Protein AF-A0A507EN90-F1 (afdb_monomer_lite)

Foldseek 3Di:
DDDDDPVVVVVVVVVCVVPVVPDDDPVVVVVVVVVPDDPDPDDDDDDDDDPDDDPDDDDDDPDDPDPPPPPPVVPVPQADEQQEPPHAWQVRDHADVPDFAWDAAPFQRGTDGCDPPPCNLQFAFPAQRHGAFASVCCRGPVHGDPGPCRHVQKFFLLPDADQAQDCCFLNNQVVLSVQLVVLCVVPPPGPRVLSVVLLVCLVVQQWWWWHFSVAIDIDGGDPPPPDDDDDDDDDDDDDDDDDDDDDDDDDPDDDPDDDPGIHTDHRGGIHGPVRSSRSSSRSSLVVSLPDDLVSGDPQQSVAAADLCASNDPCSNPPNVVSSRHHNSDHHNHD

Sequence (334 aa):
MVARNHIVNNLVAAYLRLHPEKQRDPEDLRNLEISNQYMSDQPVRPRRRPREWSPDDESDDDGEVVWDDDDVDEELDPSRCSQCPPGRASDGYQCAEQNPVHVFCMACMSRMPDRTDRQRTLQHCSFCQQTYCDLYFNATRGFGCSTPGGRRALKSLQEYEFHAVPPTAFHDNVHEQQILREYVGELLPSLNAVWLTGLDRIRAGLYMLQCSPHGVDARRGNVASEVDRGPSEQASGSAVSPRSSAESTPQPAANPVTLFGFTPVAADTIACTTCATRLFCEICYLYREDIDPEALPTAVRSRPDCWYGRECRTQSHNVMHAQRLNHVCPRTRF

Structure (mmCIF, N/CA/C/O backbone):
data_AF-A0A507EN90-F1
#
_entry.id   AF-A0A507EN90-F1
#
loop_
_atom_site.group_PDB
_atom_site.id
_atom_site.type_symbol
_atom_site.label_atom_id
_atom_site.label_alt_id
_atom_site.label_comp_id
_atom_site.label_asym_id
_atom_site.label_entity_id
_atom_site.label_seq_id
_atom_site.pdbx_PDB_ins_code
_atom_site.Cartn_x
_atom_site.Cartn_y
_atom_site.Cartn_z
_atom_site.occupancy
_atom_site.B_iso_or_equiv
_atom_site.auth_seq_id
_atom_site.auth_comp_id
_atom_site.auth_asym_id
_atom_site.auth_atom_id
_atom_site.pdbx_PDB_model_num
ATOM 1 N N . MET A 1 1 ? 18.505 34.014 -10.643 1.00 43.66 1 MET A N 1
ATOM 2 C CA . MET A 1 1 ? 18.619 35.297 -9.906 1.00 43.66 1 MET A CA 1
ATOM 3 C C . MET A 1 1 ? 18.538 34.996 -8.410 1.00 43.66 1 MET A C 1
ATOM 5 O O . MET A 1 1 ? 17.479 34.599 -7.941 1.00 43.66 1 MET A O 1
ATOM 9 N N . VAL A 1 2 ? 19.658 35.051 -7.680 1.00 52.50 2 VAL A N 1
ATOM 10 C CA . VAL A 1 2 ? 19.701 34.703 -6.245 1.00 52.50 2 VAL A CA 1
ATOM 11 C C . VAL A 1 2 ? 19.045 35.827 -5.438 1.00 52.50 2 VAL A C 1
ATOM 13 O O . VAL A 1 2 ? 19.488 36.972 -5.492 1.00 52.50 2 VAL A O 1
ATOM 16 N N . ALA A 1 3 ? 17.966 35.527 -4.713 1.00 56.62 3 ALA A N 1
ATOM 17 C CA . ALA A 1 3 ? 17.264 36.518 -3.900 1.00 56.62 3 ALA A CA 1
ATOM 18 C C . ALA A 1 3 ? 18.072 36.844 -2.631 1.00 56.62 3 ALA A C 1
ATOM 20 O O . ALA A 1 3 ? 18.412 35.951 -1.853 1.00 56.62 3 ALA A O 1
ATOM 21 N N . ARG A 1 4 ? 18.381 38.129 -2.410 1.00 63.75 4 ARG A N 1
ATOM 22 C CA . ARG A 1 4 ? 19.128 38.594 -1.229 1.00 63.75 4 ARG A CA 1
ATOM 23 C C . ARG A 1 4 ? 18.347 38.273 0.056 1.00 63.75 4 ARG A C 1
ATOM 25 O O . ARG A 1 4 ? 17.185 38.653 0.193 1.00 63.75 4 ARG A O 1
ATOM 32 N N . ASN A 1 5 ? 18.986 37.595 1.010 1.00 75.31 5 ASN A N 1
ATOM 33 C CA . ASN A 1 5 ? 18.361 37.230 2.283 1.00 75.31 5 ASN A CA 1
ATOM 34 C C . ASN A 1 5 ? 18.186 38.475 3.175 1.00 75.31 5 ASN A C 1
ATOM 36 O O . ASN A 1 5 ? 19.136 38.994 3.761 1.00 75.31 5 ASN A O 1
ATOM 40 N N . HIS A 1 6 ? 16.948 38.958 3.266 1.00 79.31 6 HIS A N 1
ATOM 41 C CA . HIS A 1 6 ? 16.582 40.185 3.972 1.00 79.31 6 HIS A CA 1
ATOM 42 C C . HIS A 1 6 ? 16.852 40.126 5.484 1.00 79.31 6 HIS A C 1
ATOM 44 O O . HIS A 1 6 ? 17.173 41.151 6.080 1.00 79.31 6 HIS A O 1
ATOM 50 N N . ILE A 1 7 ? 16.793 38.941 6.103 1.00 81.88 7 ILE A N 1
ATOM 51 C CA . ILE A 1 7 ? 17.076 38.772 7.537 1.00 81.88 7 ILE A CA 1
ATOM 52 C C . ILE A 1 7 ? 18.558 39.041 7.812 1.00 81.88 7 ILE A C 1
ATOM 54 O O . ILE A 1 7 ? 18.893 39.809 8.713 1.00 81.88 7 ILE A O 1
ATOM 58 N N . VAL A 1 8 ? 19.447 38.465 6.997 1.00 81.25 8 VAL A N 1
ATOM 59 C CA . VAL A 1 8 ? 20.899 38.662 7.126 1.00 81.25 8 VAL A CA 1
ATOM 60 C C . VAL A 1 8 ? 21.266 40.126 6.884 1.00 81.25 8 VAL A C 1
ATOM 62 O O . VAL A 1 8 ? 22.005 40.712 7.670 1.00 81.25 8 VAL A O 1
ATOM 65 N N . ASN A 1 9 ? 20.684 40.753 5.860 1.00 79.56 9 ASN A N 1
ATOM 66 C CA . ASN A 1 9 ? 20.936 42.164 5.561 1.00 79.56 9 ASN A CA 1
ATOM 67 C C . ASN A 1 9 ? 20.496 43.095 6.699 1.00 79.56 9 ASN A C 1
ATOM 69 O O . ASN A 1 9 ? 21.203 44.049 7.020 1.00 79.56 9 ASN A O 1
ATOM 73 N N . ASN A 1 10 ? 19.369 42.800 7.351 1.00 82.69 10 ASN A N 1
ATOM 74 C CA . ASN A 1 10 ? 18.893 43.579 8.493 1.00 82.69 10 ASN A CA 1
ATOM 75 C C . ASN A 1 10 ? 19.828 43.459 9.706 1.00 82.69 10 ASN A C 1
ATOM 77 O O . ASN A 1 10 ? 20.080 44.456 10.384 1.00 82.69 10 ASN A O 1
ATOM 81 N N . LEU A 1 11 ? 20.385 42.269 9.955 1.00 85.44 11 LEU A N 1
ATOM 82 C CA . LEU A 1 11 ? 21.367 42.052 11.023 1.00 85.44 11 LEU A CA 1
ATOM 83 C C . LEU A 1 11 ? 22.685 42.782 10.745 1.00 85.44 11 LEU A C 1
ATOM 85 O O . LEU A 1 11 ? 23.215 43.444 11.636 1.00 85.44 11 LEU A O 1
ATOM 89 N N . VAL A 1 12 ? 23.182 42.727 9.506 1.00 83.12 12 VAL A N 1
ATOM 90 C CA . VAL A 1 12 ? 24.386 43.467 9.094 1.00 83.12 12 VAL A CA 1
ATOM 91 C C . VAL A 1 12 ? 24.169 44.976 9.240 1.00 83.12 12 VAL A C 1
ATOM 93 O O . VAL A 1 12 ? 25.026 45.668 9.787 1.00 83.12 12 VAL A O 1
ATOM 96 N N . ALA A 1 13 ? 23.004 45.491 8.837 1.00 83.44 13 ALA A N 1
ATOM 97 C CA . ALA A 1 13 ? 22.669 46.906 8.987 1.00 83.44 13 ALA A CA 1
ATOM 98 C C . ALA A 1 13 ? 22.589 47.343 10.460 1.00 83.44 13 ALA A C 1
ATOM 100 O O . ALA A 1 13 ? 23.056 48.428 10.807 1.00 83.44 13 ALA A O 1
ATOM 101 N N . ALA A 1 14 ? 22.029 46.509 11.341 1.00 86.62 14 ALA A N 1
ATOM 102 C CA . ALA A 1 14 ? 22.009 46.779 12.777 1.00 86.62 14 ALA A CA 1
ATOM 103 C C . ALA A 1 14 ? 23.424 46.774 13.383 1.00 86.62 14 ALA A C 1
ATOM 105 O O . ALA A 1 14 ? 23.747 47.648 14.185 1.00 86.62 14 ALA A O 1
ATOM 106 N N . TYR A 1 15 ? 24.281 45.843 12.957 1.00 87.38 15 TYR A N 1
ATOM 107 C CA . TYR A 1 15 ? 25.662 45.741 13.428 1.00 87.38 15 TYR A CA 1
ATOM 108 C C . TYR A 1 15 ? 26.518 46.945 13.007 1.00 87.38 15 TYR A C 1
ATOM 110 O O . TYR A 1 15 ? 27.219 47.522 13.834 1.00 87.38 15 TYR A O 1
ATOM 118 N N . LEU A 1 16 ? 26.409 47.386 11.750 1.00 87.25 16 LEU A N 1
ATOM 119 C CA . LEU A 1 16 ? 27.154 48.543 11.237 1.00 87.25 16 LEU A CA 1
ATOM 120 C C . LEU A 1 16 ? 26.704 49.877 11.854 1.00 87.25 16 LEU A C 1
ATOM 122 O O . LEU A 1 16 ? 27.495 50.811 11.921 1.00 87.25 16 LEU A O 1
ATOM 126 N N . ARG A 1 17 ? 25.465 49.974 12.361 1.00 85.94 17 ARG A N 1
ATOM 127 C CA . ARG A 1 17 ? 25.021 51.147 13.141 1.00 85.94 17 ARG A CA 1
ATOM 128 C C . ARG A 1 17 ? 25.718 51.256 14.496 1.00 85.94 17 ARG A C 1
ATOM 130 O O . ARG A 1 17 ? 25.887 52.365 14.988 1.00 85.94 17 ARG A O 1
ATOM 137 N N . LEU A 1 18 ? 26.083 50.123 15.097 1.00 87.44 18 LEU A N 1
ATOM 138 C CA . LEU A 1 18 ? 26.801 50.073 16.373 1.00 87.44 18 LEU A CA 1
ATOM 139 C C . LEU A 1 18 ? 28.324 50.141 16.188 1.00 87.44 18 LEU A C 1
ATOM 141 O O . LEU A 1 18 ? 29.016 50.571 17.105 1.00 87.44 18 LEU A O 1
ATOM 145 N N . HIS A 1 19 ? 28.826 49.758 15.009 1.00 82.50 19 HIS A N 1
ATOM 146 C CA . HIS A 1 19 ? 30.252 49.725 14.667 1.00 82.50 19 HIS A CA 1
ATOM 147 C C . HIS A 1 19 ? 30.529 50.345 13.284 1.00 82.50 19 HIS A C 1
ATOM 149 O O . HIS A 1 19 ? 30.778 49.610 12.318 1.00 82.50 19 HIS A O 1
ATOM 155 N N . PRO A 1 20 ? 30.472 51.686 13.158 1.00 86.62 20 PRO A N 1
ATOM 156 C CA . PRO A 1 20 ? 30.684 52.377 11.886 1.00 86.62 20 PRO A CA 1
ATOM 157 C C . PRO A 1 20 ? 32.097 52.181 11.318 1.00 86.62 20 PRO A C 1
ATOM 159 O O . PRO A 1 20 ? 32.281 52.181 10.105 1.00 86.62 20 PRO A O 1
ATOM 162 N N . GLU A 1 21 ? 33.092 51.952 12.179 1.00 84.62 21 GLU A N 1
ATOM 163 C CA . GLU A 1 21 ? 34.497 51.731 11.818 1.00 84.62 21 GLU A CA 1
ATOM 164 C C . GLU A 1 21 ? 34.733 50.445 11.014 1.00 84.62 21 GLU A C 1
ATOM 166 O O . GLU A 1 21 ? 35.793 50.263 10.420 1.00 84.62 21 GLU A O 1
ATOM 171 N N . LYS A 1 22 ? 33.748 49.542 10.989 1.00 82.94 22 LYS A N 1
ATOM 172 C CA . LYS A 1 22 ? 33.807 48.270 10.258 1.00 82.94 22 LYS A CA 1
ATOM 173 C C . LYS A 1 22 ? 33.101 48.326 8.906 1.00 82.94 22 LYS A C 1
ATOM 175 O O . LYS A 1 22 ? 32.966 47.291 8.247 1.00 82.94 22 LYS A O 1
ATOM 180 N N . GLN A 1 23 ? 32.622 49.501 8.493 1.00 82.94 23 GLN A N 1
ATOM 181 C CA . GLN A 1 23 ? 32.055 49.679 7.165 1.00 82.94 23 GLN A CA 1
ATOM 182 C C . GLN A 1 23 ? 33.159 49.486 6.119 1.00 82.94 23 GLN A C 1
ATOM 184 O O . GLN A 1 23 ? 34.160 50.196 6.117 1.00 82.94 23 GLN A O 1
ATOM 189 N N . ARG A 1 24 ? 32.986 48.484 5.249 1.00 83.94 24 ARG A N 1
ATOM 190 C CA . ARG A 1 24 ? 33.923 48.226 4.150 1.00 83.94 24 ARG A CA 1
ATOM 191 C C . ARG A 1 24 ? 33.933 49.399 3.177 1.00 83.94 24 ARG A C 1
ATOM 193 O O . ARG A 1 24 ? 32.898 50.040 2.977 1.00 83.94 24 ARG A O 1
ATOM 200 N N . ASP A 1 25 ? 35.085 49.621 2.556 1.00 87.00 25 ASP A N 1
ATOM 201 C CA . ASP A 1 25 ? 35.243 50.647 1.536 1.00 87.00 25 ASP A CA 1
ATOM 202 C C . ASP A 1 25 ? 34.254 50.417 0.368 1.00 87.00 25 ASP A C 1
ATOM 204 O O . ASP A 1 25 ? 34.016 49.272 -0.043 1.00 87.00 25 ASP A O 1
ATOM 208 N N . PRO A 1 26 ? 33.612 51.478 -0.153 1.00 81.44 26 PRO A N 1
ATOM 209 C CA . PRO A 1 26 ? 32.631 51.357 -1.225 1.00 81.44 26 PRO A CA 1
ATOM 210 C C . PRO A 1 26 ? 33.205 50.830 -2.550 1.00 81.44 26 PRO A C 1
ATOM 212 O O . PRO A 1 26 ? 32.433 50.294 -3.344 1.00 81.44 26 PRO A O 1
ATOM 215 N N . GLU A 1 27 ? 34.505 50.967 -2.815 1.00 78.81 27 GLU A N 1
ATOM 216 C CA . GLU A 1 27 ? 35.186 50.365 -3.970 1.00 78.81 27 GLU A CA 1
ATOM 217 C C . GLU A 1 27 ? 35.250 48.838 -3.827 1.00 78.81 27 GLU A C 1
ATOM 219 O O . GLU A 1 27 ? 34.836 48.099 -4.723 1.00 78.81 27 GLU A O 1
ATOM 224 N N . ASP A 1 28 ? 35.654 48.363 -2.649 1.00 81.00 28 ASP A N 1
ATOM 225 C CA . ASP A 1 28 ? 35.765 46.936 -2.340 1.00 81.00 28 ASP A CA 1
ATOM 226 C C . ASP A 1 28 ? 34.407 46.231 -2.382 1.00 81.00 28 ASP A C 1
ATOM 228 O O . ASP A 1 28 ? 34.292 45.102 -2.866 1.00 81.00 28 ASP A O 1
ATOM 232 N N . LEU A 1 29 ? 33.348 46.904 -1.922 1.00 78.12 29 LEU A N 1
ATOM 233 C CA . LEU A 1 29 ? 31.981 46.390 -2.017 1.00 78.12 29 LEU A CA 1
ATOM 234 C C . LEU A 1 29 ? 31.534 46.204 -3.473 1.00 78.12 29 LEU A C 1
ATOM 236 O O . LEU A 1 29 ? 30.884 45.203 -3.781 1.00 78.12 29 LEU A O 1
ATOM 240 N N . ARG A 1 30 ? 31.908 47.120 -4.377 1.00 77.25 30 ARG A N 1
ATOM 241 C CA . ARG A 1 30 ? 31.610 46.986 -5.813 1.00 77.25 30 ARG A CA 1
ATOM 242 C C . ARG A 1 30 ? 32.383 45.826 -6.435 1.00 77.25 30 ARG A C 1
ATOM 244 O O . ARG A 1 30 ? 31.792 45.038 -7.167 1.00 77.25 30 ARG A O 1
ATOM 251 N N . ASN A 1 31 ? 33.660 45.674 -6.094 1.00 80.00 31 ASN A N 1
ATOM 252 C CA . ASN A 1 31 ? 34.495 44.577 -6.591 1.00 80.00 31 ASN A CA 1
ATOM 253 C C . ASN A 1 31 ? 33.975 43.205 -6.133 1.00 80.00 31 ASN A C 1
ATOM 255 O O . ASN A 1 31 ? 33.937 42.255 -6.917 1.00 80.00 31 ASN A O 1
ATOM 259 N N . LEU A 1 32 ? 33.495 43.110 -4.890 1.00 74.94 32 LEU A N 1
ATOM 260 C CA . LEU A 1 32 ? 32.841 41.909 -4.369 1.00 74.94 32 LEU A CA 1
ATOM 261 C C . LEU A 1 32 ? 31.526 41.603 -5.095 1.00 74.94 32 LEU A C 1
ATOM 263 O O . LEU A 1 32 ? 31.249 40.443 -5.383 1.00 74.94 32 LEU A O 1
ATOM 267 N N . GLU A 1 33 ? 30.713 42.614 -5.407 1.00 75.56 33 GLU A N 1
ATOM 268 C CA . GLU A 1 33 ? 29.470 42.422 -6.166 1.00 75.56 33 GLU A CA 1
ATOM 269 C C . GLU A 1 33 ? 29.752 41.960 -7.607 1.00 75.56 33 GLU A C 1
ATOM 271 O O . GLU A 1 33 ? 29.030 41.106 -8.111 1.00 75.56 33 GLU A O 1
ATOM 276 N N . ILE A 1 34 ? 30.817 42.463 -8.246 1.00 79.44 34 ILE A N 1
ATOM 277 C CA . ILE A 1 34 ? 31.271 42.014 -9.575 1.00 79.44 34 ILE A CA 1
ATOM 278 C C . ILE A 1 34 ? 31.739 40.554 -9.520 1.00 79.44 34 ILE A C 1
ATOM 280 O O . ILE A 1 34 ? 31.320 39.745 -10.342 1.00 79.44 34 ILE A O 1
ATOM 284 N N . SER A 1 35 ? 32.554 40.197 -8.524 1.00 69.38 35 SER A N 1
ATOM 285 C CA . SER A 1 35 ? 33.090 38.837 -8.357 1.00 69.38 35 SER A CA 1
ATOM 286 C C . SER A 1 35 ? 32.012 37.799 -8.000 1.00 69.38 35 SER A C 1
ATOM 288 O O . SER A 1 35 ? 32.086 36.645 -8.409 1.00 69.38 35 SER A O 1
ATOM 290 N N . ASN A 1 36 ? 30.951 38.212 -7.296 1.00 67.62 36 ASN A N 1
ATOM 291 C CA . ASN A 1 36 ? 29.825 37.343 -6.935 1.00 67.62 36 ASN A CA 1
ATOM 292 C C . ASN A 1 36 ? 28.812 37.118 -8.076 1.00 67.62 36 ASN A C 1
ATOM 294 O O . ASN A 1 36 ? 27.778 36.472 -7.865 1.00 67.62 36 ASN A O 1
ATOM 298 N N . GLN A 1 37 ? 29.069 37.635 -9.282 1.00 66.62 37 GLN A N 1
ATOM 299 C CA . GLN A 1 37 ? 28.249 37.333 -10.452 1.00 66.62 37 GLN A CA 1
ATOM 300 C C . GLN A 1 37 ? 28.602 35.946 -10.992 1.00 66.62 37 GLN A C 1
ATOM 302 O O . GLN A 1 37 ? 29.628 35.737 -11.632 1.00 66.62 37 GLN A O 1
ATOM 307 N N . TYR A 1 38 ? 27.710 34.983 -10.772 1.00 63.38 38 TYR A N 1
ATOM 308 C CA . TYR A 1 38 ? 27.796 33.688 -11.437 1.00 63.38 38 TYR A CA 1
ATOM 309 C C . TYR A 1 38 ? 27.489 33.859 -12.932 1.00 63.38 38 TYR A C 1
ATOM 311 O O . TYR A 1 38 ? 26.352 34.143 -13.301 1.00 63.38 38 TYR A O 1
ATOM 319 N N . MET A 1 39 ? 28.490 33.670 -13.798 1.00 58.38 39 MET A N 1
ATOM 320 C CA . MET A 1 39 ? 28.328 33.742 -15.261 1.00 58.38 39 MET A CA 1
ATOM 321 C C . MET A 1 39 ? 27.777 32.449 -15.899 1.00 58.38 39 MET A C 1
ATOM 323 O O . MET A 1 39 ? 27.786 32.319 -17.120 1.00 58.38 39 MET A O 1
ATOM 327 N N . SER A 1 40 ? 27.314 31.472 -15.112 1.00 54.53 40 SER A N 1
ATOM 328 C CA . SER A 1 40 ? 26.896 30.159 -15.622 1.00 54.53 40 SER A CA 1
ATOM 329 C C . SER A 1 40 ? 25.903 29.457 -14.689 1.00 54.53 40 SER A C 1
ATOM 331 O O . SER A 1 40 ? 26.101 29.445 -13.475 1.00 54.53 40 SER A O 1
ATOM 333 N N . ASP A 1 41 ? 24.873 28.828 -15.270 1.00 55.97 41 ASP A N 1
ATOM 334 C CA . ASP A 1 41 ? 23.881 27.973 -14.589 1.00 55.97 41 ASP A CA 1
ATOM 335 C C . ASP A 1 41 ? 24.381 26.524 -14.358 1.00 55.97 41 ASP A C 1
ATOM 337 O O . ASP A 1 41 ? 23.615 25.639 -13.972 1.00 55.97 41 ASP A O 1
ATOM 341 N N . GLN A 1 42 ? 25.668 26.241 -14.588 1.00 57.66 42 GLN A N 1
ATOM 342 C CA . GLN A 1 42 ? 26.255 24.926 -14.315 1.00 57.66 42 GLN A CA 1
ATOM 34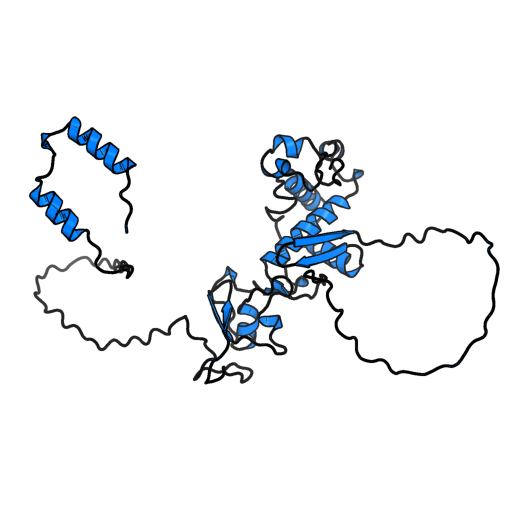3 C C . GLN A 1 42 ? 26.586 24.778 -12.816 1.00 57.66 42 GLN A C 1
ATOM 345 O O . GLN A 1 42 ? 27.332 25.595 -12.268 1.00 57.66 42 GLN A O 1
ATOM 350 N N . PRO A 1 43 ? 26.088 23.736 -12.123 1.00 54.19 43 PRO A N 1
ATOM 351 C CA . PRO A 1 43 ? 26.410 23.520 -10.718 1.00 54.19 43 PRO A CA 1
ATOM 352 C C . PRO A 1 43 ? 27.889 23.142 -10.562 1.00 54.19 43 PRO A C 1
ATOM 354 O O . PRO A 1 43 ? 28.320 22.077 -11.004 1.00 54.19 43 PRO A O 1
ATOM 357 N N . VAL A 1 44 ? 28.665 23.997 -9.888 1.00 57.16 44 VAL A N 1
ATOM 358 C CA . VAL A 1 44 ? 30.049 23.697 -9.493 1.00 57.16 44 VAL A CA 1
ATOM 359 C C . VAL A 1 44 ? 30.031 22.497 -8.543 1.00 57.16 44 VAL A C 1
ATOM 361 O O . VAL A 1 44 ? 29.577 22.597 -7.402 1.00 57.16 44 VAL A O 1
ATOM 364 N N . ARG A 1 45 ? 30.497 21.337 -9.016 1.00 50.47 45 ARG A N 1
ATOM 365 C CA . ARG A 1 45 ? 30.617 20.130 -8.189 1.00 50.47 45 ARG A CA 1
ATOM 366 C C . ARG A 1 45 ? 31.874 20.241 -7.319 1.00 50.47 45 ARG A C 1
ATOM 368 O O . ARG A 1 45 ? 32.967 20.367 -7.870 1.00 50.47 45 ARG A O 1
ATOM 375 N N . PRO A 1 46 ? 31.776 20.157 -5.982 1.00 44.56 46 PRO A N 1
ATOM 376 C CA . PRO A 1 46 ? 32.965 20.112 -5.147 1.00 44.56 46 PRO A CA 1
ATOM 377 C C . PRO A 1 46 ? 33.657 18.760 -5.345 1.00 44.56 46 PRO A C 1
ATOM 379 O O . PRO A 1 46 ? 33.106 17.712 -4.999 1.00 44.56 46 PRO A O 1
ATOM 382 N N . ARG A 1 47 ? 34.876 18.770 -5.897 1.00 42.94 47 ARG A N 1
ATOM 383 C CA . ARG A 1 47 ? 35.737 17.583 -5.912 1.00 42.94 47 ARG A CA 1
ATOM 384 C C . ARG A 1 47 ? 36.112 17.242 -4.468 1.00 42.94 47 ARG A C 1
ATOM 386 O O . ARG A 1 47 ? 36.776 18.024 -3.788 1.00 42.94 47 ARG A O 1
ATOM 393 N N . ARG A 1 48 ? 35.686 16.070 -3.987 1.00 46.09 48 ARG A N 1
ATOM 394 C CA . ARG A 1 48 ? 36.233 15.484 -2.759 1.00 46.09 48 ARG A CA 1
ATOM 395 C C . ARG A 1 48 ? 37.677 15.094 -3.051 1.00 46.09 48 ARG A C 1
ATOM 397 O O . ARG A 1 48 ? 37.904 14.165 -3.816 1.00 46.09 48 ARG A O 1
ATOM 404 N N . ARG A 1 49 ? 38.640 15.788 -2.445 1.00 47.53 49 ARG A N 1
ATOM 405 C CA . ARG A 1 49 ? 40.009 15.271 -2.360 1.00 47.53 49 ARG A CA 1
ATOM 406 C C . ARG A 1 49 ? 39.977 14.009 -1.487 1.00 47.53 49 ARG A C 1
ATOM 408 O O . ARG A 1 49 ? 39.451 14.097 -0.371 1.00 47.53 49 ARG A O 1
ATOM 415 N N . PRO A 1 50 ? 40.490 12.855 -1.941 1.00 43.41 50 PRO A N 1
ATOM 416 C CA . PRO A 1 50 ? 40.805 11.767 -1.031 1.00 43.41 50 PRO A CA 1
ATOM 417 C C . PRO A 1 50 ? 41.826 12.293 -0.022 1.00 43.41 50 PRO A C 1
ATOM 419 O O . PRO A 1 50 ? 42.852 12.861 -0.392 1.00 43.41 50 PRO A O 1
ATOM 422 N N . ARG A 1 51 ? 41.495 12.195 1.266 1.00 44.44 51 ARG A N 1
ATOM 423 C CA . ARG A 1 51 ? 42.403 12.560 2.350 1.00 44.44 51 ARG A CA 1
ATOM 424 C C . ARG A 1 51 ? 43.350 11.386 2.559 1.00 44.44 51 ARG A C 1
ATOM 426 O O . ARG A 1 51 ? 43.096 10.552 3.420 1.00 44.44 51 ARG A O 1
ATOM 433 N N . GLU A 1 52 ? 44.396 11.315 1.754 1.00 45.12 52 GLU A N 1
ATOM 434 C CA . GLU A 1 52 ? 45.530 10.443 2.038 1.00 45.12 52 GLU A CA 1
ATOM 435 C C . GLU A 1 52 ? 46.531 11.237 2.870 1.00 45.12 52 GLU A C 1
ATOM 437 O O . GLU A 1 52 ? 47.058 12.265 2.453 1.00 45.12 52 GLU A O 1
ATOM 442 N N . TRP A 1 53 ? 46.689 10.812 4.120 1.00 38.91 53 TRP A N 1
ATOM 443 C CA . TRP A 1 53 ? 47.726 11.312 5.003 1.00 38.91 53 TRP A CA 1
ATOM 444 C C . TRP A 1 53 ? 48.963 10.449 4.765 1.00 38.91 53 TRP A C 1
ATOM 446 O O . TRP A 1 53 ? 48.970 9.292 5.176 1.00 38.91 53 TRP A O 1
ATOM 456 N N . SER A 1 54 ? 49.999 11.027 4.161 1.00 40.97 54 SER A N 1
ATOM 457 C CA . SER A 1 54 ? 51.376 10.555 4.325 1.00 40.97 54 SER A CA 1
ATOM 458 C C . SER A 1 54 ? 52.184 11.679 4.974 1.00 40.97 54 SER A C 1
ATOM 460 O O . SER A 1 54 ? 52.143 12.805 4.476 1.00 40.97 54 SER A O 1
ATOM 462 N N . PRO A 1 55 ? 52.805 11.442 6.141 1.00 48.72 55 PRO A N 1
ATOM 463 C CA . PRO A 1 55 ? 53.744 12.383 6.723 1.00 48.72 55 PRO A CA 1
ATOM 464 C C . PRO A 1 55 ? 55.048 12.306 5.924 1.00 48.72 55 PRO A C 1
ATOM 466 O O . PRO A 1 55 ? 55.444 11.216 5.523 1.00 48.72 55 PRO A O 1
ATOM 469 N N . ASP A 1 56 ? 55.690 13.456 5.745 1.00 54.53 56 ASP A N 1
ATOM 470 C CA . ASP A 1 56 ? 57.041 13.614 5.195 1.00 54.53 56 ASP A CA 1
ATOM 471 C C . ASP A 1 56 ? 57.103 13.683 3.653 1.00 54.53 56 ASP A C 1
ATOM 473 O O . ASP A 1 56 ? 57.288 12.671 2.991 1.00 54.53 56 ASP A O 1
ATOM 477 N N . ASP A 1 57 ? 56.964 14.886 3.078 1.00 45.88 57 ASP A N 1
ATOM 478 C CA . ASP A 1 57 ? 58.036 15.455 2.237 1.00 45.88 57 ASP A CA 1
ATOM 479 C C . ASP A 1 57 ? 57.788 16.947 1.939 1.00 45.88 57 ASP A C 1
ATOM 481 O O . ASP A 1 57 ? 56.710 17.345 1.490 1.00 45.88 57 ASP A O 1
ATOM 485 N N . GLU A 1 58 ? 58.796 17.772 2.218 1.00 51.34 58 GLU A N 1
ATOM 486 C CA . GLU A 1 58 ? 58.899 19.157 1.763 1.00 51.34 58 GLU A CA 1
ATOM 487 C C . GLU A 1 58 ? 59.646 19.145 0.428 1.00 51.34 58 GLU A C 1
ATOM 489 O O . GLU A 1 58 ? 60.828 18.813 0.379 1.00 51.34 58 GLU A O 1
ATOM 494 N N . SER A 1 59 ? 59.002 19.553 -0.661 1.00 44.22 59 SER A N 1
ATOM 495 C CA . SER A 1 59 ? 59.734 20.050 -1.830 1.00 44.22 59 SER A CA 1
ATOM 496 C C . SER A 1 59 ? 58.860 20.979 -2.665 1.00 44.22 59 SER A C 1
ATOM 498 O O . SER A 1 59 ? 57.795 20.604 -3.152 1.00 44.22 59 SER A O 1
ATOM 500 N N . ASP A 1 60 ? 59.334 22.218 -2.787 1.00 55.22 60 ASP A N 1
ATOM 501 C CA . ASP A 1 60 ? 58.937 23.167 -3.820 1.00 55.22 60 ASP A CA 1
ATOM 502 C C . ASP A 1 60 ? 59.327 22.582 -5.189 1.00 55.22 60 ASP A C 1
ATOM 504 O O . ASP A 1 60 ? 60.516 22.429 -5.466 1.00 55.22 60 ASP A O 1
ATOM 508 N N . ASP A 1 61 ? 58.344 22.257 -6.032 1.00 50.62 61 ASP A N 1
ATOM 509 C CA . ASP A 1 61 ? 58.555 21.947 -7.451 1.00 50.62 61 ASP A CA 1
ATOM 510 C C . ASP A 1 61 ? 57.455 22.620 -8.282 1.00 50.62 61 ASP A C 1
ATOM 512 O O . ASP A 1 61 ? 56.256 22.344 -8.166 1.00 50.62 61 ASP A O 1
ATOM 516 N N . ASP A 1 62 ? 57.890 23.584 -9.080 1.00 57.16 62 ASP A N 1
ATOM 517 C CA . ASP A 1 62 ? 57.161 24.351 -10.075 1.00 57.16 62 ASP A CA 1
ATOM 518 C C . ASP A 1 62 ? 56.905 23.505 -11.334 1.00 57.16 62 ASP A C 1
ATOM 520 O O . ASP A 1 62 ? 57.373 23.803 -12.429 1.00 57.16 62 ASP A O 1
ATOM 524 N N . GLY A 1 63 ? 56.120 22.437 -11.180 1.00 52.16 63 GLY A N 1
ATOM 525 C CA . GLY A 1 63 ? 55.668 21.606 -12.293 1.00 52.16 63 GLY A CA 1
ATOM 526 C C . GLY A 1 63 ? 54.518 22.253 -13.073 1.00 52.16 63 GLY A C 1
ATOM 527 O O . GLY A 1 63 ? 53.413 22.421 -12.550 1.00 52.16 63 GLY A O 1
ATOM 528 N N . GLU A 1 64 ? 54.753 22.591 -14.345 1.00 51.69 64 GLU A N 1
ATOM 529 C CA . GLU A 1 64 ? 53.700 22.928 -15.309 1.00 51.69 64 GLU A CA 1
ATOM 530 C C . GLU A 1 64 ? 52.629 21.824 -15.342 1.00 51.69 64 GLU A C 1
ATOM 532 O O . GLU A 1 64 ? 52.897 20.669 -15.671 1.00 51.69 64 GLU A O 1
ATOM 537 N N . VAL A 1 65 ? 51.384 22.192 -15.034 1.00 50.56 65 VAL A N 1
ATOM 538 C CA . VAL A 1 65 ? 50.214 21.334 -15.241 1.00 50.56 65 VAL A CA 1
ATOM 539 C C . VAL A 1 65 ? 49.943 21.199 -16.740 1.00 50.56 65 VAL A C 1
ATOM 541 O O . VAL A 1 65 ? 49.257 22.023 -17.346 1.00 50.56 65 VAL A O 1
ATOM 544 N N . VAL A 1 66 ? 50.501 20.151 -17.342 1.00 49.69 66 VAL A N 1
ATOM 545 C CA . VAL A 1 66 ? 50.116 19.682 -18.676 1.00 49.69 66 VAL A CA 1
ATOM 546 C C . VAL A 1 66 ? 48.712 19.090 -18.567 1.00 49.69 66 VAL A C 1
ATOM 548 O O . VAL A 1 66 ? 48.492 18.101 -17.870 1.00 49.69 66 VAL A O 1
ATOM 551 N N . TRP A 1 67 ? 47.742 19.730 -19.218 1.00 46.00 67 TRP A N 1
ATOM 552 C CA . TRP A 1 67 ? 46.397 19.186 -19.378 1.00 46.00 67 TRP A CA 1
ATOM 553 C C . TRP A 1 67 ? 46.449 18.117 -20.472 1.00 46.00 67 TRP A C 1
ATOM 555 O O . TRP A 1 67 ? 46.348 18.444 -21.652 1.00 46.00 67 TRP A O 1
ATOM 565 N N . ASP A 1 68 ? 46.660 16.857 -20.088 1.00 46.56 68 ASP A N 1
ATOM 566 C CA . ASP A 1 68 ? 46.353 15.725 -20.965 1.00 46.56 68 ASP A CA 1
ATOM 567 C C . ASP A 1 68 ? 44.823 15.663 -21.121 1.00 46.56 68 ASP A C 1
ATOM 569 O O . ASP A 1 68 ? 44.094 15.331 -20.186 1.00 46.56 68 ASP A O 1
ATOM 573 N N . ASP A 1 69 ? 44.334 16.064 -22.294 1.00 53.41 69 ASP A N 1
ATOM 574 C CA . ASP A 1 69 ? 42.913 16.095 -22.688 1.00 53.41 69 ASP A CA 1
ATOM 575 C C . ASP A 1 69 ? 42.462 14.736 -23.276 1.00 53.41 69 ASP A C 1
ATOM 577 O O . ASP A 1 69 ? 41.541 14.668 -24.084 1.00 53.41 69 ASP A O 1
ATOM 581 N N . ASP A 1 70 ? 43.139 13.644 -22.899 1.00 53.41 70 ASP A N 1
ATOM 582 C CA . ASP A 1 70 ? 42.921 12.295 -23.446 1.00 53.41 70 ASP A CA 1
ATOM 583 C C . ASP A 1 70 ? 42.474 11.260 -22.394 1.00 53.41 70 ASP A C 1
ATOM 585 O O . ASP A 1 70 ? 42.508 10.056 -22.644 1.00 53.41 70 ASP A O 1
ATOM 589 N N . ASP A 1 71 ? 41.934 11.703 -21.255 1.00 52.09 71 ASP A N 1
ATOM 590 C CA . ASP A 1 71 ? 41.031 10.863 -20.459 1.00 52.09 71 ASP A CA 1
ATOM 591 C C . ASP A 1 71 ? 39.597 11.046 -20.976 1.00 52.09 71 ASP A C 1
ATOM 593 O O . ASP A 1 71 ? 38.718 11.619 -20.324 1.00 52.09 71 ASP A O 1
ATOM 597 N N . VAL A 1 72 ? 39.330 10.492 -22.164 1.00 50.75 72 VAL A N 1
ATOM 598 C CA . VAL A 1 72 ? 37.996 9.961 -22.478 1.00 50.75 72 VAL A CA 1
ATOM 599 C C . VAL A 1 72 ? 37.790 8.745 -21.576 1.00 50.75 72 VAL A C 1
ATOM 601 O O . VAL A 1 72 ? 37.829 7.592 -21.999 1.00 50.75 72 VAL A O 1
ATOM 604 N N . ASP A 1 73 ? 37.597 9.020 -20.289 1.00 47.28 73 ASP A N 1
ATOM 605 C CA . ASP A 1 73 ? 36.887 8.129 -19.397 1.00 47.28 73 ASP A CA 1
ATOM 606 C C . ASP A 1 73 ? 35.545 7.912 -20.111 1.00 47.28 73 ASP A C 1
ATOM 608 O O . ASP A 1 73 ? 34.711 8.821 -20.197 1.00 47.28 73 ASP A O 1
ATOM 612 N N . GLU A 1 74 ? 35.361 6.750 -20.746 1.00 53.78 74 GLU A N 1
ATOM 613 C CA . GLU A 1 74 ? 34.042 6.262 -21.135 1.00 53.78 74 GLU A CA 1
ATOM 614 C C . GLU A 1 74 ? 33.272 6.066 -19.825 1.00 53.78 74 GLU A C 1
ATOM 616 O O . GLU A 1 74 ? 33.074 4.950 -19.339 1.00 53.78 74 GLU A O 1
ATOM 621 N N . GLU A 1 75 ? 32.847 7.181 -19.224 1.00 52.72 75 GLU A N 1
ATOM 622 C CA . GLU A 1 75 ? 31.807 7.232 -18.227 1.00 52.72 75 GLU A CA 1
ATOM 623 C C . GLU A 1 75 ? 30.656 6.462 -18.865 1.00 52.72 75 GLU A C 1
ATOM 625 O O . GLU A 1 75 ? 29.997 6.939 -19.794 1.00 52.72 75 GLU A O 1
ATOM 630 N N . LEU A 1 76 ? 30.463 5.217 -18.429 1.00 52.06 76 LEU A N 1
ATOM 631 C CA . LEU A 1 76 ? 29.277 4.436 -18.725 1.00 52.06 76 LEU A CA 1
ATOM 632 C C . LEU A 1 76 ? 28.110 5.268 -18.222 1.00 52.06 76 LEU A C 1
ATOM 634 O O . LEU A 1 76 ? 27.752 5.162 -17.050 1.00 52.06 76 LEU A O 1
ATOM 638 N N . ASP A 1 77 ? 27.578 6.129 -19.092 1.00 51.97 77 ASP A N 1
ATOM 639 C CA . ASP A 1 77 ? 26.514 7.059 -18.769 1.00 51.97 77 ASP A CA 1
ATOM 640 C C . ASP A 1 77 ? 25.410 6.230 -18.106 1.00 51.97 77 ASP A C 1
ATOM 642 O O . ASP A 1 77 ? 24.768 5.415 -18.784 1.00 51.97 77 ASP A O 1
ATOM 646 N N . PRO A 1 78 ? 25.183 6.383 -16.786 1.00 52.56 78 PRO A N 1
ATOM 647 C CA . PRO A 1 78 ? 24.213 5.578 -16.051 1.00 52.56 78 PRO A CA 1
ATOM 648 C C . PRO A 1 78 ? 22.787 5.768 -16.587 1.00 52.56 78 PRO A C 1
ATOM 650 O O . PRO A 1 78 ? 21.859 5.055 -16.191 1.00 52.56 78 PRO A O 1
ATOM 653 N N . SER A 1 79 ? 22.602 6.751 -17.474 1.00 59.38 79 SER A N 1
ATOM 654 C CA . SER A 1 79 ? 21.377 7.030 -18.197 1.00 59.38 79 SER A CA 1
ATOM 655 C C . SER A 1 79 ? 21.167 6.144 -19.434 1.00 59.38 79 SER A C 1
ATOM 657 O O . SER A 1 79 ? 20.037 6.068 -19.920 1.00 59.38 79 SER A O 1
ATOM 659 N N . ARG A 1 80 ? 22.177 5.426 -19.941 1.00 71.56 80 ARG A N 1
ATOM 660 C CA . ARG A 1 80 ? 22.020 4.527 -21.096 1.00 71.56 80 ARG A CA 1
ATOM 661 C C . ARG A 1 80 ? 21.427 3.187 -20.665 1.00 71.56 80 ARG A C 1
ATOM 663 O O . ARG A 1 80 ? 21.848 2.564 -19.694 1.00 71.56 80 ARG A O 1
ATOM 670 N N . CYS A 1 81 ? 20.419 2.724 -21.402 1.00 81.31 81 CYS A N 1
ATOM 671 C CA . CYS A 1 81 ? 19.846 1.404 -21.170 1.00 81.31 81 CYS A CA 1
ATOM 672 C C . CYS A 1 81 ? 20.860 0.314 -21.540 1.00 81.31 81 CYS A C 1
ATOM 674 O O . CYS A 1 81 ? 21.396 0.310 -22.646 1.00 81.31 81 CYS A O 1
ATOM 676 N N . SER A 1 82 ? 21.063 -0.651 -20.643 1.00 75.94 82 SER A N 1
ATOM 677 C CA . SER A 1 82 ? 21.993 -1.775 -20.824 1.00 75.94 82 SER A CA 1
ATOM 678 C C . SER A 1 82 ? 21.624 -2.736 -21.962 1.00 75.94 82 SER A C 1
ATOM 680 O O . SER A 1 82 ? 22.427 -3.591 -22.323 1.00 75.94 82 SER A O 1
ATOM 682 N N . GLN A 1 83 ? 20.413 -2.623 -22.512 1.00 81.31 83 GLN A N 1
ATOM 683 C CA . GLN A 1 83 ? 19.913 -3.434 -23.627 1.00 81.31 83 GLN A CA 1
ATOM 684 C C . GLN A 1 83 ? 19.788 -2.628 -24.930 1.00 81.31 83 GLN A C 1
ATOM 686 O O . GLN A 1 83 ? 19.296 -3.157 -25.927 1.00 81.31 83 GLN A O 1
ATOM 691 N N . CYS A 1 84 ? 20.235 -1.365 -24.945 1.00 83.75 84 CYS A N 1
ATOM 692 C CA . CYS A 1 84 ? 20.479 -0.645 -26.191 1.00 83.75 84 CYS A CA 1
ATOM 693 C C . CYS A 1 84 ? 21.742 -1.180 -26.874 1.00 83.75 84 CYS A C 1
ATOM 695 O O . CYS A 1 84 ? 22.688 -1.532 -26.166 1.00 83.75 84 CYS A O 1
ATOM 697 N N . PRO A 1 85 ? 21.799 -1.192 -28.220 1.00 78.12 85 PRO A N 1
ATOM 698 C CA . PRO A 1 85 ? 22.988 -1.605 -28.959 1.00 78.12 85 PRO A CA 1
ATOM 699 C C . PRO A 1 85 ? 24.275 -0.955 -28.412 1.00 78.12 85 PRO A C 1
ATOM 701 O O . PRO A 1 85 ? 24.285 0.262 -28.190 1.00 78.12 85 PRO A O 1
ATOM 704 N N . PRO A 1 86 ? 25.341 -1.744 -28.154 1.00 73.62 86 PRO A N 1
ATOM 705 C CA . PRO A 1 86 ? 25.524 -3.166 -28.499 1.00 73.62 86 PRO A CA 1
ATOM 706 C C . PRO A 1 86 ? 24.942 -4.185 -27.491 1.00 73.62 86 PRO A C 1
ATOM 708 O O . PRO A 1 86 ? 25.033 -5.389 -27.720 1.00 73.62 86 PRO A O 1
ATOM 711 N N . GLY A 1 87 ? 24.343 -3.739 -26.386 1.00 75.00 87 GLY A N 1
ATOM 712 C CA . GLY A 1 87 ? 23.812 -4.598 -25.326 1.00 75.00 87 GLY A CA 1
ATOM 713 C C . GLY A 1 87 ? 22.631 -5.472 -25.761 1.00 75.00 87 GLY A C 1
ATOM 714 O O . GLY A 1 87 ? 21.826 -5.078 -26.606 1.00 75.00 87 GLY A O 1
ATOM 715 N N . ARG A 1 88 ? 22.524 -6.670 -25.171 1.00 80.62 88 ARG A N 1
ATOM 716 C CA . ARG A 1 88 ? 21.464 -7.662 -25.419 1.00 80.62 88 ARG A CA 1
ATOM 717 C C . ARG A 1 88 ? 21.073 -8.355 -24.112 1.00 80.62 88 ARG A C 1
ATOM 719 O O . ARG A 1 88 ? 21.913 -8.616 -23.257 1.00 80.62 88 ARG A O 1
ATOM 726 N N . ALA A 1 89 ? 19.790 -8.645 -23.961 1.00 80.12 89 ALA A N 1
ATOM 727 C CA . ALA A 1 89 ? 19.220 -9.410 -22.861 1.00 80.12 89 ALA A CA 1
ATOM 728 C C . ALA A 1 89 ? 19.506 -10.922 -22.988 1.00 80.12 89 ALA A C 1
ATOM 730 O O . ALA A 1 89 ? 19.709 -11.422 -24.094 1.00 80.12 89 ALA A O 1
ATOM 731 N N . SER A 1 90 ? 19.446 -11.675 -21.884 1.00 78.56 90 SER A N 1
ATOM 732 C CA . SER A 1 90 ? 19.609 -13.141 -21.899 1.00 78.56 90 SER A CA 1
ATOM 733 C C . SER A 1 90 ? 18.533 -13.869 -22.711 1.00 78.56 90 SER A C 1
ATOM 735 O O . SER A 1 90 ? 18.804 -14.923 -23.277 1.00 78.56 90 SER A O 1
ATOM 737 N N . ASP A 1 91 ? 17.332 -13.293 -22.815 1.00 76.69 91 ASP A N 1
ATOM 738 C CA . ASP A 1 91 ? 16.225 -13.789 -23.642 1.00 76.69 91 ASP A CA 1
ATOM 739 C C . ASP A 1 91 ? 16.379 -13.429 -25.134 1.00 76.69 91 ASP A C 1
ATOM 741 O O . ASP A 1 91 ? 15.498 -13.720 -25.941 1.00 76.69 91 ASP A O 1
ATOM 745 N N . GLY A 1 92 ? 17.489 -12.785 -25.509 1.00 78.56 92 GLY A N 1
ATOM 746 C CA . GLY A 1 92 ? 17.788 -12.360 -26.871 1.00 78.56 92 GLY A CA 1
ATOM 747 C C . GLY A 1 92 ? 17.233 -10.985 -27.245 1.00 78.56 92 GLY A C 1
ATOM 748 O O . GLY A 1 92 ? 17.559 -10.501 -28.331 1.00 78.56 92 GLY A O 1
ATOM 749 N N . TYR A 1 93 ? 16.458 -10.329 -26.373 1.00 82.69 93 TYR A N 1
ATOM 750 C CA . TYR A 1 93 ? 15.895 -9.005 -26.638 1.00 82.69 93 TYR A CA 1
ATOM 751 C C . TYR A 1 93 ? 16.973 -7.918 -26.717 1.00 82.69 93 TYR A C 1
ATOM 753 O O . TYR A 1 93 ? 17.912 -7.875 -25.922 1.00 82.69 93 TYR A O 1
ATOM 761 N N . GLN A 1 94 ? 16.796 -6.994 -27.653 1.00 82.94 94 GLN A N 1
ATOM 762 C CA . GLN A 1 94 ? 17.617 -5.802 -27.818 1.00 82.94 94 GLN A CA 1
ATOM 763 C C . GLN A 1 94 ? 16.690 -4.638 -28.164 1.00 82.94 94 GLN A C 1
ATOM 765 O O . GLN A 1 94 ? 15.732 -4.818 -28.919 1.00 82.94 94 GLN A O 1
ATOM 770 N N . CYS A 1 95 ? 16.937 -3.462 -27.588 1.00 85.06 95 CYS A N 1
ATOM 771 C CA . CYS A 1 95 ? 16.163 -2.271 -27.919 1.00 85.06 95 CYS A CA 1
ATOM 772 C C . CYS A 1 95 ? 16.304 -1.947 -29.413 1.00 85.06 95 CYS A C 1
ATOM 774 O O . CYS A 1 95 ? 17.367 -2.158 -29.998 1.00 85.06 95 CYS A O 1
ATOM 776 N N . ALA A 1 96 ? 15.247 -1.399 -30.015 1.00 81.00 96 ALA A N 1
ATOM 777 C CA . ALA A 1 96 ? 15.300 -0.935 -31.395 1.00 81.00 96 ALA A CA 1
ATOM 778 C C . ALA A 1 96 ? 16.423 0.099 -31.582 1.00 81.00 96 ALA A C 1
ATOM 780 O O . ALA A 1 96 ? 16.618 0.975 -30.738 1.00 81.00 96 ALA A O 1
ATOM 781 N N . GLU A 1 97 ? 17.130 0.023 -32.710 1.00 74.62 97 GLU A N 1
ATOM 782 C CA . GLU A 1 97 ? 18.167 0.999 -33.075 1.00 74.62 97 GLU A CA 1
ATOM 783 C C . GLU A 1 97 ? 17.584 2.406 -33.266 1.00 74.62 97 GLU A C 1
ATOM 785 O O . GLU A 1 97 ? 18.259 3.407 -33.039 1.00 74.62 97 GLU A O 1
ATOM 790 N N . GLN A 1 98 ? 16.309 2.484 -33.654 1.00 73.62 98 GLN A N 1
ATOM 791 C CA . GLN A 1 98 ? 15.609 3.726 -33.956 1.00 73.62 98 GLN A CA 1
ATOM 792 C C . GLN A 1 98 ? 14.468 3.930 -32.954 1.00 73.62 98 GLN A C 1
ATOM 794 O O . GLN A 1 98 ? 13.539 3.130 -32.878 1.00 73.62 98 GLN A O 1
ATOM 799 N N . ASN A 1 99 ? 14.556 5.020 -32.187 1.00 74.06 99 ASN A N 1
ATOM 800 C CA . ASN A 1 99 ? 13.563 5.477 -31.207 1.00 74.06 99 ASN A CA 1
ATOM 801 C C . ASN A 1 99 ? 13.081 4.419 -30.179 1.00 74.06 99 ASN A C 1
ATOM 803 O O . ASN A 1 99 ? 11.877 4.171 -30.058 1.00 74.06 99 ASN A O 1
ATOM 807 N N . PRO A 1 100 ? 13.989 3.786 -29.416 1.00 83.19 100 PRO A N 1
ATOM 808 C CA . PRO A 1 100 ? 13.602 2.824 -28.391 1.00 83.19 100 PRO A CA 1
ATOM 809 C C . PRO A 1 100 ? 12.855 3.486 -27.222 1.00 83.19 100 PRO A C 1
ATOM 811 O O . PRO A 1 100 ? 13.339 4.440 -26.604 1.00 83.19 100 PRO A O 1
ATOM 814 N N . VAL A 1 101 ? 11.690 2.932 -26.876 1.00 87.56 101 VAL A N 1
ATOM 815 C CA . VAL A 1 101 ? 10.889 3.370 -25.725 1.00 87.56 101 VAL A CA 1
ATOM 816 C C . VAL A 1 101 ? 11.459 2.771 -24.441 1.00 87.56 101 VAL A C 1
ATOM 818 O O . VAL A 1 101 ? 11.659 1.559 -24.332 1.00 87.56 101 VAL A O 1
ATOM 821 N N . HIS A 1 102 ? 11.713 3.633 -23.460 1.00 89.50 102 HIS A N 1
ATOM 822 C CA . HIS A 1 102 ? 12.271 3.256 -22.169 1.00 89.50 102 HIS A CA 1
ATOM 823 C C . HIS A 1 102 ? 11.403 3.767 -21.027 1.00 89.50 102 HIS A C 1
ATOM 825 O O . HIS A 1 102 ? 10.840 4.859 -21.095 1.00 89.50 102 HIS A O 1
ATOM 831 N N . VAL A 1 103 ? 11.387 2.999 -19.946 1.00 91.50 103 VAL A N 1
ATOM 832 C CA . VAL A 1 103 ? 10.814 3.381 -18.658 1.00 91.50 103 VAL A CA 1
ATOM 833 C C . VAL A 1 103 ? 11.914 3.451 -17.602 1.00 91.50 103 VAL A C 1
ATOM 835 O O . VAL A 1 103 ? 12.983 2.845 -17.735 1.00 91.50 103 VAL A O 1
ATOM 838 N N . PHE A 1 104 ? 11.659 4.208 -16.540 1.00 91.94 104 PHE A N 1
ATOM 839 C CA . PHE A 1 104 ? 12.613 4.421 -15.455 1.00 91.94 104 PHE A CA 1
ATOM 840 C C . PHE A 1 104 ? 12.222 3.597 -14.236 1.00 91.94 104 PHE A C 1
ATOM 842 O O . PHE A 1 104 ? 11.054 3.534 -13.862 1.00 91.94 104 PHE A O 1
ATOM 849 N N . CYS A 1 105 ? 13.192 2.970 -13.579 1.00 92.56 105 CYS A N 1
ATOM 850 C CA . CYS A 1 105 ? 12.932 2.314 -12.302 1.00 92.56 105 CYS A CA 1
ATOM 851 C C . CYS A 1 105 ? 12.653 3.357 -11.210 1.00 92.56 105 CYS A C 1
ATOM 853 O O . CYS A 1 105 ? 13.500 4.207 -10.945 1.00 92.56 105 CYS A O 1
ATOM 855 N N . MET A 1 106 ? 11.535 3.239 -10.495 1.00 92.50 106 MET A N 1
ATOM 856 C CA . MET A 1 106 ? 11.191 4.145 -9.391 1.00 92.50 106 MET A CA 1
ATOM 857 C C . MET A 1 106 ? 12.145 4.066 -8.192 1.00 92.50 106 MET A C 1
ATOM 859 O O . MET A 1 106 ? 12.133 4.954 -7.345 1.00 92.50 106 MET A O 1
ATOM 863 N N . ALA A 1 107 ? 12.973 3.021 -8.103 1.00 90.94 107 ALA A N 1
ATOM 864 C CA . ALA A 1 107 ? 13.905 2.833 -6.994 1.00 90.94 107 ALA A CA 1
ATOM 865 C C . ALA A 1 107 ? 15.354 3.236 -7.309 1.00 90.94 107 ALA A C 1
ATOM 867 O O . ALA A 1 107 ? 16.047 3.721 -6.419 1.00 90.94 107 ALA A O 1
ATOM 868 N N . CYS A 1 108 ? 15.844 2.998 -8.530 1.00 90.88 108 CYS A N 1
ATOM 869 C CA . CYS A 1 108 ? 17.236 3.296 -8.907 1.00 90.88 108 CYS A CA 1
ATOM 870 C C . CYS A 1 108 ? 17.375 4.305 -10.048 1.00 90.88 108 CYS A C 1
ATOM 872 O O . CYS A 1 108 ? 18.496 4.642 -10.411 1.00 90.88 108 CYS A O 1
ATOM 874 N N . MET A 1 109 ? 16.262 4.751 -10.638 1.00 89.75 109 MET A N 1
ATOM 875 C CA . MET A 1 109 ? 16.201 5.687 -11.768 1.00 89.75 109 MET A CA 1
ATOM 876 C C . MET A 1 109 ? 16.936 5.236 -13.043 1.00 89.75 109 MET A C 1
ATOM 878 O O . MET A 1 109 ? 16.985 5.979 -14.017 1.00 89.75 109 MET A O 1
ATOM 882 N N . SER A 1 110 ? 17.456 4.008 -13.090 1.00 87.75 110 SER A N 1
ATOM 883 C CA . SER A 1 110 ? 18.049 3.438 -14.303 1.00 87.75 110 SER A CA 1
ATOM 884 C C . SER A 1 110 ? 16.984 3.181 -15.371 1.00 87.75 110 SER A C 1
ATOM 886 O O . SER A 1 110 ? 15.835 2.851 -15.050 1.00 87.75 110 SER A O 1
ATOM 888 N N . ARG A 1 111 ? 17.385 3.291 -16.642 1.00 89.44 111 ARG A N 1
ATOM 889 C CA . ARG A 1 111 ? 16.521 3.025 -17.799 1.00 89.44 111 ARG A CA 1
ATOM 890 C C . ARG A 1 111 ? 16.443 1.534 -18.107 1.00 89.44 111 ARG A C 1
ATOM 892 O O . ARG A 1 111 ? 17.458 0.838 -18.131 1.00 89.44 111 ARG A O 1
ATOM 899 N N . MET A 1 112 ? 15.244 1.064 -18.415 1.00 89.69 112 MET A N 1
ATOM 900 C CA . MET A 1 112 ? 14.983 -0.269 -18.959 1.00 89.69 112 MET A CA 1
ATOM 901 C C . MET A 1 112 ? 14.016 -0.148 -20.144 1.00 89.69 112 MET A C 1
ATOM 903 O O . MET A 1 112 ? 13.264 0.828 -20.199 1.00 89.69 112 MET A O 1
ATOM 907 N N . PRO A 1 113 ? 14.043 -1.071 -21.117 1.00 89.56 113 PRO A N 1
ATOM 908 C CA . PRO A 1 113 ? 13.098 -1.038 -22.227 1.00 89.56 113 PRO A CA 1
ATOM 909 C C . PRO A 1 113 ? 11.674 -1.193 -21.712 1.00 89.56 113 PRO A C 1
ATOM 911 O O . PRO A 1 113 ? 11.443 -1.977 -20.794 1.00 89.56 113 PRO A O 1
ATOM 914 N N . ASP A 1 114 ? 10.722 -0.496 -22.320 1.00 89.38 114 ASP A N 1
ATOM 915 C CA . ASP A 1 114 ? 9.306 -0.744 -22.052 1.00 89.38 114 ASP A CA 1
ATOM 916 C C . ASP A 1 114 ? 8.863 -2.031 -22.761 1.00 89.38 114 ASP A C 1
ATOM 918 O O . ASP A 1 114 ? 8.671 -2.058 -23.980 1.00 89.38 114 ASP A O 1
ATOM 922 N N . ARG A 1 115 ? 8.764 -3.136 -22.014 1.00 84.06 115 ARG A N 1
ATOM 923 C CA . ARG A 1 115 ? 8.314 -4.422 -22.552 1.00 84.06 115 ARG A CA 1
ATOM 924 C C . ARG A 1 115 ? 6.793 -4.478 -22.461 1.00 84.06 115 ARG A C 1
ATOM 926 O O . ARG A 1 115 ? 6.220 -4.523 -21.375 1.00 84.06 115 ARG A O 1
ATOM 933 N N . THR A 1 116 ? 6.130 -4.547 -23.611 1.00 80.06 116 THR A N 1
ATOM 934 C CA . THR A 1 116 ? 4.668 -4.722 -23.713 1.00 80.06 116 THR A CA 1
ATOM 935 C C . THR A 1 116 ? 4.242 -6.187 -23.853 1.00 80.06 116 THR A C 1
ATOM 937 O O . THR A 1 116 ? 3.053 -6.486 -23.938 1.00 80.06 116 THR A O 1
ATOM 940 N N . ASP A 1 117 ? 5.207 -7.105 -23.869 1.00 78.69 117 ASP A N 1
ATOM 941 C CA . ASP A 1 117 ? 5.001 -8.544 -24.005 1.00 78.69 117 ASP A CA 1
ATOM 942 C C . ASP A 1 117 ? 4.687 -9.219 -22.650 1.00 78.69 117 ASP A C 1
ATOM 944 O O . ASP A 1 117 ? 4.319 -8.580 -21.661 1.00 78.69 117 ASP A O 1
ATOM 948 N N . ARG A 1 118 ? 4.848 -10.549 -22.585 1.00 74.94 118 ARG A N 1
ATOM 949 C CA . ARG A 1 118 ? 4.654 -11.342 -21.358 1.00 74.94 118 ARG A CA 1
ATOM 950 C C . ARG A 1 118 ? 5.533 -10.887 -20.182 1.00 74.94 118 ARG A C 1
ATOM 952 O O . ARG A 1 118 ? 5.231 -11.256 -19.053 1.00 74.94 118 ARG A O 1
ATOM 959 N N . GLN A 1 119 ? 6.589 -10.105 -20.417 1.00 79.31 119 GLN A N 1
ATOM 960 C CA . GLN A 1 119 ? 7.478 -9.584 -19.378 1.00 79.31 119 GLN A CA 1
ATOM 961 C C . GLN A 1 119 ? 7.029 -8.227 -18.823 1.00 79.31 119 GLN A C 1
ATOM 963 O O . GLN A 1 119 ? 7.634 -7.739 -17.868 1.00 79.31 119 GLN A O 1
ATOM 968 N N . ARG A 1 120 ? 5.934 -7.640 -19.332 1.00 82.88 120 ARG A N 1
ATOM 969 C CA . ARG A 1 120 ? 5.368 -6.390 -18.798 1.00 82.88 120 ARG A CA 1
ATOM 970 C C . ARG A 1 120 ? 5.099 -6.465 -17.293 1.00 82.88 120 ARG A C 1
ATOM 972 O O . ARG A 1 120 ? 5.341 -5.499 -16.568 1.00 82.88 120 ARG A O 1
ATOM 979 N N . THR A 1 121 ? 4.625 -7.614 -16.812 1.00 84.12 121 THR A N 1
ATOM 980 C CA . THR A 1 121 ? 4.327 -7.875 -15.391 1.00 84.12 121 THR A CA 1
ATOM 981 C C . THR A 1 121 ? 5.576 -7.911 -14.510 1.00 84.12 121 THR A C 1
ATOM 983 O O . THR A 1 121 ? 5.472 -7.694 -13.308 1.00 84.12 121 THR A O 1
ATOM 986 N N . LEU A 1 122 ? 6.762 -8.125 -15.092 1.00 88.50 122 LEU A N 1
ATOM 987 C CA . LEU A 1 122 ? 8.047 -8.061 -14.387 1.00 88.50 122 LEU A CA 1
ATOM 988 C C . LEU A 1 122 ? 8.546 -6.622 -14.214 1.00 88.50 122 LEU A C 1
ATOM 990 O O . LEU A 1 122 ? 9.496 -6.387 -13.471 1.00 88.50 122 LEU A O 1
ATOM 994 N N . GLN A 1 123 ? 7.937 -5.671 -14.920 1.00 92.31 123 GLN A N 1
ATOM 995 C CA . GLN A 1 123 ? 8.347 -4.272 -14.916 1.00 92.31 123 GLN A CA 1
ATOM 996 C C . GLN A 1 123 ? 7.349 -3.370 -14.199 1.00 92.31 123 GLN A C 1
ATOM 998 O O . GLN A 1 123 ? 7.763 -2.355 -13.657 1.00 92.31 123 GLN A O 1
ATOM 1003 N N . HIS A 1 124 ? 6.061 -3.721 -14.170 1.00 93.38 124 HIS A N 1
ATOM 1004 C CA . HIS A 1 124 ? 4.993 -2.831 -13.717 1.00 93.3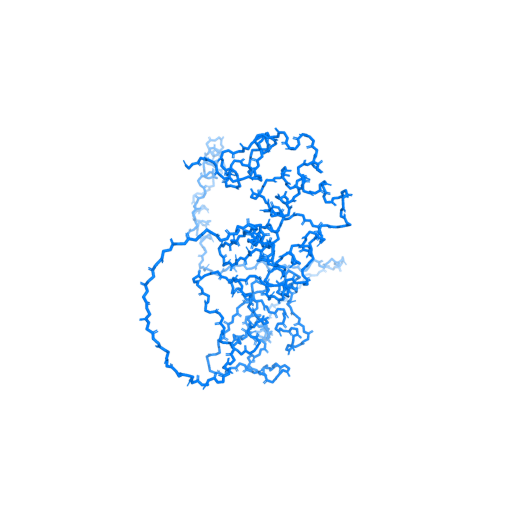8 124 HIS A CA 1
ATOM 1005 C C . HIS A 1 124 ? 4.241 -3.392 -12.512 1.00 93.38 124 HIS A C 1
ATOM 1007 O O . HIS A 1 124 ? 3.873 -4.564 -12.474 1.00 93.38 124 HIS A O 1
ATOM 1013 N N . CYS A 1 125 ? 3.920 -2.522 -11.557 1.00 94.62 125 CYS A N 1
ATOM 1014 C CA . CYS A 1 125 ? 2.938 -2.832 -10.522 1.00 94.62 125 CYS A CA 1
ATOM 1015 C C . CYS A 1 125 ? 1.527 -2.929 -11.120 1.00 94.62 125 CYS A C 1
ATOM 1017 O O . CYS A 1 125 ? 1.074 -1.996 -11.785 1.00 94.62 125 CYS A O 1
ATOM 1019 N N . SER A 1 126 ? 0.788 -3.995 -10.799 1.00 93.31 126 SER A N 1
ATOM 1020 C CA . SER A 1 126 ? -0.575 -4.220 -11.317 1.00 93.31 126 SER A CA 1
ATOM 1021 C C . SER A 1 126 ? -1.597 -3.163 -10.868 1.00 93.31 126 SER A C 1
ATOM 1023 O O . SER A 1 126 ? -2.664 -3.040 -11.468 1.00 93.31 126 SER A O 1
ATOM 1025 N N . PHE A 1 127 ? -1.277 -2.391 -9.824 1.00 93.44 127 PHE A N 1
ATOM 1026 C CA . PHE A 1 127 ? -2.178 -1.404 -9.222 1.00 93.44 127 PHE A CA 1
ATOM 1027 C C . PHE A 1 127 ? -1.829 0.039 -9.593 1.00 93.44 127 PHE A C 1
ATOM 1029 O O . PHE A 1 127 ? -2.675 0.773 -10.093 1.00 93.44 127 PHE A O 1
ATOM 1036 N N . CYS A 1 128 ? -0.585 0.464 -9.352 1.00 93.38 128 CYS A N 1
ATOM 1037 C CA . CYS A 1 128 ? -0.165 1.847 -9.596 1.00 93.38 128 CYS A CA 1
ATOM 1038 C C . CYS A 1 128 ? 0.539 2.058 -10.942 1.00 93.38 128 CYS A C 1
ATOM 1040 O O . CYS A 1 128 ? 0.862 3.197 -11.264 1.00 93.38 128 CYS A O 1
ATOM 1042 N N . GLN A 1 129 ? 0.811 0.982 -11.695 1.00 92.06 129 GLN A N 1
ATOM 1043 C CA . GLN A 1 129 ? 1.556 0.984 -12.965 1.00 92.06 129 GLN A CA 1
ATOM 1044 C C . GLN A 1 129 ? 2.972 1.581 -12.888 1.00 92.06 129 GLN A C 1
ATOM 1046 O O . GLN A 1 129 ? 3.623 1.751 -13.913 1.00 92.06 129 GLN A O 1
ATOM 1051 N N . GLN A 1 130 ? 3.476 1.854 -11.682 1.00 92.88 130 GLN A N 1
ATOM 1052 C CA . GLN A 1 130 ? 4.853 2.286 -11.471 1.00 92.88 130 GLN A CA 1
ATOM 1053 C C . GLN A 1 130 ? 5.833 1.177 -11.841 1.00 92.88 130 GLN A C 1
ATOM 1055 O O . GLN A 1 130 ? 5.542 -0.013 -11.665 1.00 92.88 130 GLN A O 1
ATOM 1060 N N . THR A 1 131 ? 6.997 1.596 -12.324 1.00 94.44 131 THR A N 1
ATOM 1061 C CA . THR A 1 131 ? 7.974 0.721 -12.961 1.00 94.44 131 THR A CA 1
ATOM 1062 C C . THR A 1 131 ? 9.146 0.375 -12.049 1.00 94.44 131 THR A C 1
ATOM 1064 O O . THR A 1 131 ? 9.725 1.239 -11.390 1.00 94.44 131 THR A O 1
ATOM 1067 N N . TYR A 1 132 ? 9.528 -0.900 -12.023 1.00 94.44 132 TYR A N 1
ATOM 1068 C CA . TYR A 1 132 ? 10.612 -1.439 -11.204 1.00 94.44 132 TYR A CA 1
ATOM 1069 C C . TYR A 1 132 ? 11.442 -2.419 -12.024 1.00 94.44 132 TYR A C 1
ATOM 1071 O O . TYR A 1 132 ? 10.903 -3.274 -12.716 1.00 94.44 132 TYR A O 1
ATOM 1079 N N . CYS A 1 133 ? 12.765 -2.308 -11.936 1.00 92.06 133 CYS A N 1
ATOM 1080 C CA . CYS A 1 133 ? 13.660 -3.084 -12.790 1.00 92.06 133 CYS A CA 1
ATOM 1081 C C . CYS A 1 133 ? 14.112 -4.423 -12.199 1.00 92.06 133 CYS A C 1
ATOM 1083 O O . CYS A 1 133 ? 14.773 -5.189 -12.891 1.00 92.06 133 CYS A O 1
ATOM 1085 N N . ASP A 1 134 ? 13.789 -4.705 -10.934 1.00 92.19 134 ASP A N 1
ATOM 1086 C CA . ASP A 1 134 ? 14.373 -5.829 -10.202 1.00 92.19 134 ASP A CA 1
ATOM 1087 C C . ASP A 1 134 ? 14.006 -7.191 -10.795 1.00 92.19 134 ASP A C 1
ATOM 1089 O O . ASP A 1 134 ? 14.898 -7.915 -11.225 1.00 92.19 134 ASP A O 1
ATOM 1093 N N . LEU A 1 135 ? 12.710 -7.512 -10.890 1.00 91.19 135 LEU A N 1
ATOM 1094 C CA . LEU A 1 135 ? 12.252 -8.782 -11.466 1.00 91.19 135 LEU A CA 1
ATOM 1095 C C . LEU A 1 135 ? 12.687 -8.923 -12.925 1.00 91.19 135 LEU A C 1
ATOM 1097 O O . LEU A 1 135 ? 13.161 -9.983 -13.329 1.00 91.19 135 LEU A O 1
ATOM 1101 N N . TYR A 1 136 ? 12.559 -7.841 -13.695 1.00 90.50 136 TYR A N 1
ATOM 1102 C CA . TYR A 1 136 ? 12.942 -7.812 -15.098 1.00 90.50 136 TYR A CA 1
ATOM 1103 C C . TYR A 1 136 ? 14.425 -8.130 -15.295 1.00 90.50 136 TYR A C 1
ATOM 1105 O O . TYR A 1 136 ? 14.769 -9.108 -15.952 1.00 90.50 136 TYR A O 1
ATOM 1113 N N . PHE A 1 137 ? 15.319 -7.355 -14.683 1.00 88.50 137 PHE A N 1
ATOM 1114 C CA . PHE A 1 137 ? 16.749 -7.561 -14.859 1.00 88.50 137 PHE A CA 1
ATOM 1115 C C . PHE A 1 137 ? 17.268 -8.815 -14.155 1.00 88.50 137 PHE A C 1
ATOM 1117 O O . PHE A 1 137 ? 18.229 -9.424 -14.625 1.00 88.50 137 PHE A O 1
ATOM 1124 N N . ASN A 1 138 ? 16.630 -9.267 -13.077 1.00 89.19 138 ASN A N 1
ATOM 1125 C CA . ASN A 1 138 ? 16.976 -10.561 -12.508 1.00 89.19 138 ASN A CA 1
ATOM 1126 C C . ASN A 1 138 ? 16.688 -11.695 -13.511 1.00 89.19 138 ASN A C 1
ATOM 1128 O O . ASN A 1 138 ? 17.527 -12.571 -13.697 1.00 89.19 138 ASN A O 1
ATOM 1132 N N . ALA A 1 139 ? 15.566 -11.626 -14.236 1.00 86.19 139 ALA A N 1
ATOM 1133 C CA . ALA A 1 139 ? 15.239 -12.586 -15.289 1.00 86.19 139 ALA A CA 1
ATOM 1134 C C . ALA A 1 139 ? 16.138 -12.451 -16.536 1.00 86.19 139 ALA A C 1
ATOM 1136 O O . ALA A 1 139 ? 16.535 -13.462 -17.114 1.00 86.19 139 ALA A O 1
ATOM 1137 N N . THR A 1 140 ? 16.486 -11.225 -16.951 1.00 82.94 140 THR A N 1
ATOM 1138 C CA . THR A 1 140 ? 17.205 -10.989 -18.219 1.00 82.94 140 THR A CA 1
ATOM 1139 C C . THR A 1 140 ? 18.728 -10.902 -18.114 1.00 82.94 140 THR A C 1
ATOM 1141 O O . THR A 1 140 ? 19.407 -10.949 -19.137 1.00 82.94 140 THR A O 1
ATOM 1144 N N . ARG A 1 141 ? 19.302 -10.722 -16.921 1.00 81.62 141 ARG A N 1
ATOM 1145 C CA . ARG A 1 141 ? 20.764 -10.628 -16.733 1.00 81.62 141 ARG A CA 1
ATOM 1146 C C . ARG A 1 141 ? 21.281 -11.255 -15.435 1.00 81.62 141 ARG A C 1
ATOM 1148 O O . ARG A 1 141 ? 22.470 -11.149 -15.162 1.00 81.62 141 ARG A O 1
ATOM 1155 N N . GLY A 1 142 ? 20.417 -11.852 -14.610 1.00 82.50 142 GLY A N 1
ATOM 1156 C CA . GLY A 1 142 ? 20.804 -12.452 -13.324 1.00 82.50 142 GLY A CA 1
ATOM 1157 C C . GLY A 1 142 ? 21.167 -11.447 -12.222 1.00 82.50 142 GLY A C 1
ATOM 1158 O O . GLY A 1 142 ? 21.560 -11.846 -11.130 1.00 82.50 142 GLY A O 1
ATOM 1159 N N . PHE A 1 143 ? 21.028 -10.144 -12.484 1.00 82.81 143 PHE A N 1
ATOM 1160 C CA . PHE A 1 143 ? 21.273 -9.076 -11.516 1.00 82.81 143 PHE A CA 1
ATOM 1161 C C . PHE A 1 143 ? 20.069 -8.143 -11.468 1.00 82.81 143 PHE A C 1
ATOM 1163 O O . PHE A 1 143 ? 19.752 -7.488 -12.460 1.00 82.81 143 PHE A O 1
ATOM 1170 N N . GLY A 1 144 ? 19.424 -8.052 -10.308 1.00 87.19 144 GLY A N 1
ATOM 1171 C CA . GLY A 1 144 ? 18.274 -7.178 -10.086 1.00 87.19 144 GLY A CA 1
ATOM 1172 C C . GLY A 1 144 ? 18.624 -5.688 -9.994 1.00 87.19 144 GLY A C 1
ATOM 1173 O O . GLY A 1 144 ? 19.531 -5.175 -10.660 1.00 87.19 144 GLY A O 1
ATOM 1174 N N . CYS A 1 145 ? 17.878 -4.971 -9.161 1.00 90.00 145 CYS A N 1
ATOM 1175 C CA . CYS A 1 145 ? 18.045 -3.540 -8.950 1.00 90.00 145 CYS A CA 1
ATOM 1176 C C . CYS A 1 145 ? 19.351 -3.221 -8.201 1.00 90.00 145 CYS A C 1
ATOM 1178 O O . CYS A 1 145 ? 19.771 -3.950 -7.299 1.00 90.00 145 CYS A O 1
ATOM 1180 N N . SER A 1 146 ? 19.996 -2.106 -8.552 1.00 87.75 146 SER A N 1
ATOM 1181 C CA . SER A 1 146 ? 21.228 -1.659 -7.890 1.00 87.75 146 SER A CA 1
ATOM 1182 C C . SER A 1 146 ? 20.972 -1.181 -6.459 1.00 87.75 146 SER A C 1
ATOM 1184 O O . SER A 1 146 ? 21.781 -1.452 -5.572 1.00 87.75 146 SER A O 1
ATOM 1186 N N . THR A 1 147 ? 19.833 -0.528 -6.209 1.00 88.56 147 THR A N 1
ATOM 1187 C CA . THR A 1 147 ? 19.501 0.025 -4.893 1.00 88.56 147 THR A CA 1
ATOM 1188 C C . THR A 1 147 ? 18.871 -1.031 -3.980 1.00 88.56 147 THR A C 1
ATOM 1190 O O . THR A 1 147 ? 18.003 -1.785 -4.424 1.00 88.56 147 THR A O 1
ATOM 1193 N N . PRO A 1 148 ? 19.234 -1.081 -2.682 1.00 86.94 148 PRO A N 1
ATOM 1194 C CA . PRO A 1 148 ? 18.621 -2.010 -1.730 1.00 86.94 148 PRO A CA 1
ATOM 1195 C C . PRO A 1 148 ? 17.097 -1.872 -1.658 1.00 86.94 148 PRO A C 1
ATOM 1197 O O . PRO A 1 148 ? 16.395 -2.874 -1.651 1.00 86.94 148 PRO A O 1
ATOM 1200 N N . GLY A 1 149 ? 16.581 -0.637 -1.691 1.00 83.12 149 GLY A N 1
ATOM 1201 C CA . GLY A 1 149 ? 15.139 -0.367 -1.676 1.00 83.12 149 GLY A CA 1
ATOM 1202 C C . GLY A 1 149 ? 14.403 -0.774 -2.957 1.00 83.12 149 GLY A C 1
ATOM 1203 O O . GLY A 1 149 ? 13.181 -0.861 -2.948 1.00 83.12 149 GLY A O 1
ATOM 1204 N N . GLY A 1 150 ? 15.127 -1.020 -4.052 1.00 83.81 150 GLY A N 1
ATOM 1205 C CA . GLY A 1 150 ? 14.565 -1.532 -5.297 1.00 83.81 150 GLY A CA 1
ATOM 1206 C C . GLY A 1 150 ? 14.604 -3.051 -5.418 1.00 83.81 150 GLY A C 1
ATOM 1207 O O . GLY A 1 150 ? 13.815 -3.610 -6.179 1.00 83.81 150 GLY A O 1
ATOM 1208 N N . ARG A 1 151 ? 15.486 -3.726 -4.672 1.00 87.44 151 ARG A N 1
ATOM 1209 C CA . ARG A 1 151 ? 15.572 -5.190 -4.663 1.00 87.44 151 ARG A CA 1
ATOM 1210 C C . ARG A 1 151 ? 14.319 -5.774 -4.027 1.00 87.44 151 ARG A C 1
ATOM 1212 O O . ARG A 1 151 ? 13.964 -5.413 -2.909 1.00 87.44 151 ARG A O 1
ATOM 1219 N N . ARG A 1 152 ? 13.639 -6.669 -4.743 1.00 87.81 152 ARG A N 1
ATOM 1220 C CA . ARG A 1 152 ? 12.348 -7.262 -4.364 1.00 87.81 152 ARG A CA 1
ATOM 1221 C C . ARG A 1 152 ? 11.256 -6.224 -4.068 1.00 87.81 152 ARG A C 1
ATOM 1223 O O . ARG A 1 152 ? 10.311 -6.514 -3.334 1.00 87.81 152 ARG A O 1
ATOM 1230 N N . ALA A 1 153 ? 11.378 -5.019 -4.638 1.00 90.25 153 ALA A N 1
ATOM 1231 C CA . ALA A 1 153 ? 10.385 -3.954 -4.489 1.00 90.25 153 ALA A CA 1
ATOM 1232 C C . ALA A 1 153 ? 9.087 -4.245 -5.247 1.00 90.25 153 ALA A C 1
ATOM 1234 O O . ALA A 1 153 ? 8.051 -3.688 -4.896 1.00 90.25 153 ALA A O 1
ATOM 1235 N N . LEU A 1 154 ? 9.164 -5.100 -6.269 1.00 94.44 154 LEU A N 1
ATOM 1236 C CA . LEU A 1 154 ? 8.054 -5.633 -7.045 1.00 94.44 154 LEU A CA 1
ATOM 1237 C C . LEU A 1 154 ? 8.083 -7.157 -6.889 1.00 94.44 154 LEU A C 1
ATOM 1239 O O . LEU A 1 154 ? 9.108 -7.766 -7.187 1.00 94.44 154 LEU A O 1
ATOM 1243 N N . LYS A 1 155 ? 7.006 -7.760 -6.384 1.00 94.31 155 LYS A N 1
ATOM 1244 C CA . LYS A 1 155 ? 6.867 -9.220 -6.219 1.00 94.31 155 LYS A CA 1
ATOM 1245 C C . LYS A 1 155 ? 5.401 -9.609 -6.033 1.00 94.31 155 LYS A C 1
ATOM 1247 O O . LYS A 1 155 ? 4.535 -8.733 -5.963 1.00 94.31 155 LYS A O 1
ATOM 1252 N N . SER A 1 156 ? 5.113 -10.908 -5.982 1.00 94.81 156 SER A N 1
ATOM 1253 C CA . SER A 1 156 ? 3.758 -11.387 -5.702 1.00 94.81 156 SER A CA 1
ATOM 1254 C C . SER A 1 156 ? 3.329 -11.012 -4.281 1.00 94.81 156 SER A C 1
ATOM 1256 O O . SER A 1 156 ? 4.152 -11.026 -3.364 1.00 94.81 156 SER A O 1
ATOM 1258 N N . LEU A 1 157 ? 2.046 -10.693 -4.071 1.00 95.12 157 LEU A N 1
ATOM 1259 C CA . LEU A 1 157 ? 1.520 -10.349 -2.741 1.00 95.12 157 LEU A CA 1
ATOM 1260 C C . LEU A 1 157 ? 1.797 -11.443 -1.693 1.00 95.12 157 LEU A C 1
ATOM 1262 O O . LEU A 1 157 ? 2.136 -11.128 -0.555 1.00 95.12 157 LEU A O 1
ATOM 1266 N N . GLN A 1 158 ? 1.758 -12.715 -2.088 1.00 94.75 158 GLN A N 1
ATOM 1267 C CA . GLN A 1 158 ? 2.116 -13.856 -1.234 1.00 94.75 158 GLN A CA 1
ATOM 1268 C C . GLN A 1 158 ? 3.562 -13.853 -0.727 1.00 94.75 158 GLN A C 1
ATOM 1270 O O . GLN A 1 158 ? 3.844 -14.458 0.300 1.00 94.75 158 GLN A O 1
ATOM 1275 N N . GLU A 1 159 ? 4.482 -13.195 -1.431 1.00 94.25 159 GLU A N 1
ATOM 1276 C CA . GLU A 1 159 ? 5.894 -13.135 -1.046 1.00 94.25 159 GLU A CA 1
ATOM 1277 C C . GLU A 1 159 ? 6.212 -11.955 -0.117 1.00 94.25 159 GLU A C 1
ATOM 1279 O O . GLU A 1 159 ? 7.369 -11.770 0.284 1.00 94.25 159 GLU A O 1
ATOM 1284 N N . TYR A 1 160 ? 5.244 -11.075 0.157 1.00 95.19 160 TYR A N 1
ATOM 1285 C CA . TYR A 1 160 ? 5.419 -10.011 1.140 1.00 95.19 160 TYR A CA 1
ATOM 1286 C C . TYR A 1 160 ? 5.323 -10.568 2.554 1.00 95.19 160 TYR A C 1
ATOM 1288 O O . TYR A 1 160 ? 4.444 -11.365 2.865 1.00 95.19 160 TYR A O 1
ATOM 1296 N N . GLU A 1 161 ? 6.225 -10.087 3.404 1.00 93.56 161 GLU A N 1
ATOM 1297 C CA . GLU A 1 161 ? 6.252 -10.398 4.824 1.00 93.56 161 GLU A CA 1
ATOM 1298 C C . GLU A 1 161 ? 6.212 -9.088 5.599 1.00 93.56 161 GLU A C 1
ATOM 1300 O O . GLU A 1 161 ? 6.963 -8.152 5.300 1.00 93.56 161 GLU A O 1
ATOM 1305 N N . PHE A 1 162 ? 5.321 -9.013 6.585 1.00 93.06 162 PHE A N 1
ATOM 1306 C CA . PHE A 1 162 ? 5.169 -7.837 7.432 1.00 93.06 162 PHE A CA 1
ATOM 1307 C C . PHE A 1 162 ? 5.396 -8.207 8.895 1.00 93.06 162 PHE A C 1
ATOM 1309 O O . PHE A 1 162 ? 4.664 -9.004 9.474 1.00 93.06 162 PHE A O 1
ATOM 1316 N N . HIS A 1 163 ? 6.399 -7.589 9.514 1.00 91.50 163 HIS A N 1
ATOM 1317 C CA . HIS A 1 163 ? 6.743 -7.828 10.922 1.00 91.50 163 HIS A CA 1
ATOM 1318 C C . HIS A 1 163 ? 6.296 -6.696 11.855 1.00 91.50 163 HIS A C 1
ATOM 1320 O O . HIS A 1 163 ? 6.420 -6.815 13.069 1.00 91.50 163 HIS A O 1
ATOM 1326 N N . ALA A 1 164 ? 5.773 -5.603 11.298 1.00 92.31 164 ALA A N 1
ATOM 1327 C CA . ALA A 1 164 ? 5.293 -4.442 12.034 1.00 92.31 164 ALA A CA 1
ATOM 1328 C C . ALA A 1 164 ? 4.010 -3.907 11.389 1.00 92.31 164 ALA A C 1
ATOM 1330 O O . ALA A 1 164 ? 3.835 -4.003 10.173 1.00 92.31 164 ALA A O 1
ATOM 1331 N N . VAL A 1 165 ? 3.125 -3.330 12.205 1.00 93.75 165 VAL A N 1
ATOM 1332 C CA . VAL A 1 165 ? 1.956 -2.604 11.702 1.00 93.75 165 VAL A CA 1
ATOM 1333 C C . VAL A 1 165 ? 2.471 -1.349 10.988 1.00 93.75 165 VAL A C 1
ATOM 1335 O O . VAL A 1 165 ? 3.269 -0.620 11.584 1.00 93.75 165 VAL A O 1
ATOM 1338 N N . PRO A 1 166 ? 2.070 -1.083 9.731 1.00 95.12 166 PRO A N 1
ATOM 1339 C CA . PRO A 1 166 ? 2.508 0.109 9.022 1.00 95.12 166 PRO A CA 1
ATOM 1340 C C . PRO A 1 166 ? 2.132 1.380 9.796 1.00 95.12 166 PRO A C 1
ATOM 1342 O O . PRO A 1 166 ? 1.007 1.458 10.292 1.00 95.12 166 PRO A O 1
ATOM 1345 N N . PRO A 1 167 ? 3.001 2.406 9.847 1.00 94.00 167 PRO A N 1
ATOM 1346 C CA . PRO A 1 167 ? 2.687 3.664 10.529 1.00 94.00 167 PRO A CA 1
ATOM 1347 C C . PRO A 1 167 ? 1.429 4.355 9.994 1.00 94.00 167 PRO A C 1
ATOM 1349 O O . PRO A 1 167 ? 0.747 5.044 10.742 1.00 94.00 167 PRO A O 1
ATOM 1352 N N . THR A 1 168 ? 1.106 4.126 8.718 1.00 94.25 168 THR A N 1
ATOM 1353 C CA . THR A 1 168 ? -0.077 4.670 8.041 1.00 94.25 168 THR A CA 1
ATOM 1354 C C . THR A 1 168 ? -1.346 3.839 8.242 1.00 94.25 168 THR A C 1
ATOM 1356 O O . THR A 1 168 ? -2.413 4.212 7.751 1.00 94.25 168 THR A O 1
ATOM 1359 N N . ALA A 1 169 ? -1.270 2.706 8.948 1.00 94.62 169 ALA A N 1
ATOM 1360 C CA . ALA A 1 169 ? -2.443 1.903 9.270 1.00 94.62 169 ALA A CA 1
ATOM 1361 C C . ALA A 1 169 ? -3.378 2.662 10.222 1.00 94.62 169 ALA A C 1
ATOM 1363 O O . ALA A 1 169 ? -2.935 3.490 11.020 1.00 94.62 169 ALA A O 1
ATOM 1364 N N . PHE A 1 170 ? -4.678 2.366 10.146 1.00 95.50 170 PHE A N 1
ATOM 1365 C CA . PHE A 1 170 ? -5.711 3.051 10.933 1.00 95.50 170 PHE A CA 1
ATOM 1366 C C . PHE A 1 170 ? -5.698 4.584 10.765 1.00 95.50 170 PHE A C 1
ATOM 1368 O O . PHE A 1 170 ? -5.985 5.303 11.713 1.00 95.50 170 PHE A O 1
ATOM 1375 N N . HIS A 1 171 ? -5.349 5.096 9.577 1.00 92.94 171 HIS A N 1
ATOM 1376 C CA . HIS A 1 171 ? -5.236 6.540 9.307 1.00 92.94 171 HIS A CA 1
ATOM 1377 C C . HIS A 1 171 ? -4.315 7.265 10.307 1.00 92.94 171 HIS A C 1
ATOM 1379 O O . HIS A 1 171 ? -4.693 8.275 10.903 1.00 92.94 171 HIS A O 1
ATOM 1385 N N . ASP A 1 172 ? -3.120 6.702 10.514 1.00 94.75 172 ASP A N 1
ATOM 1386 C CA . ASP A 1 172 ? -2.087 7.206 11.431 1.00 94.75 172 ASP A CA 1
ATOM 1387 C C . ASP A 1 172 ? -2.504 7.203 12.921 1.00 94.75 172 ASP A C 1
ATOM 1389 O O . ASP A 1 172 ? -1.914 7.893 13.755 1.00 94.75 172 ASP A O 1
ATOM 1393 N N . ASN A 1 173 ? -3.520 6.414 13.292 1.00 95.94 173 ASN A N 1
ATOM 1394 C CA . ASN A 1 173 ? -3.961 6.272 14.678 1.00 95.94 173 ASN A CA 1
ATOM 1395 C C . ASN A 1 173 ? -3.042 5.329 15.468 1.00 95.94 173 ASN A C 1
ATOM 1397 O O . ASN A 1 173 ? -3.247 4.113 15.524 1.00 95.94 173 ASN A O 1
ATOM 1401 N N . VAL A 1 174 ? -2.048 5.906 16.141 1.00 95.06 174 VAL A N 1
ATOM 1402 C CA . VAL A 1 174 ? -1.068 5.163 16.953 1.00 95.06 174 VAL A CA 1
ATOM 1403 C C . VAL A 1 174 ? -1.694 4.330 18.078 1.00 95.06 174 VAL A C 1
ATOM 1405 O O . VAL A 1 174 ? -1.116 3.320 18.482 1.00 95.06 174 VAL A O 1
ATOM 1408 N N . HIS A 1 175 ? -2.868 4.724 18.586 1.00 95.62 175 HIS A N 1
ATOM 1409 C CA . HIS A 1 175 ? -3.547 4.003 19.661 1.00 95.62 175 HIS A CA 1
ATOM 1410 C C . HIS A 1 175 ? -4.220 2.728 19.143 1.00 95.62 175 HIS A C 1
ATOM 1412 O O . HIS A 1 175 ? -3.999 1.659 19.706 1.00 95.62 175 HIS A O 1
ATOM 1418 N N . GLU A 1 176 ? -4.947 2.797 18.025 1.00 95.69 176 GLU A N 1
ATOM 1419 C CA . GLU A 1 176 ? -5.517 1.596 17.389 1.00 95.69 176 GLU A CA 1
ATOM 1420 C C . GLU A 1 176 ? -4.423 0.648 16.877 1.00 95.69 176 GLU A C 1
ATOM 1422 O O . GLU A 1 176 ? -4.537 -0.572 17.008 1.00 95.69 176 GLU A O 1
ATOM 1427 N N . GLN A 1 177 ? -3.301 1.194 16.389 1.00 95.19 177 GLN A N 1
ATOM 1428 C CA . GLN A 1 177 ? -2.120 0.394 16.053 1.00 95.19 177 GLN A CA 1
ATOM 1429 C C . GLN A 1 177 ? -1.548 -0.343 17.273 1.00 95.19 177 GLN A C 1
ATOM 1431 O O . GLN A 1 177 ? -1.071 -1.467 17.131 1.00 95.19 177 GLN A O 1
ATOM 1436 N N . GLN A 1 178 ? -1.543 0.278 18.458 1.00 93.69 178 GLN A N 1
ATOM 1437 C CA . GLN A 1 178 ? -1.090 -0.365 19.697 1.00 93.69 178 GLN A CA 1
ATOM 1438 C C . GLN A 1 178 ? -2.046 -1.485 20.118 1.00 93.69 178 GLN A C 1
ATOM 1440 O O . GLN A 1 178 ? -1.573 -2.577 20.408 1.00 93.69 178 GLN A O 1
ATOM 1445 N N . ILE A 1 179 ? -3.361 -1.250 20.060 1.00 93.50 179 ILE A N 1
ATOM 1446 C CA . ILE A 1 179 ? -4.380 -2.261 20.387 1.00 93.50 179 ILE A CA 1
ATOM 1447 C C . ILE A 1 179 ? -4.204 -3.509 19.517 1.00 93.50 179 ILE A C 1
ATOM 1449 O O . ILE A 1 179 ? -4.177 -4.624 20.034 1.00 93.50 179 ILE A O 1
ATOM 1453 N N . LEU A 1 180 ? -4.039 -3.336 18.198 1.00 93.25 180 LEU A N 1
ATOM 1454 C CA . LEU A 1 180 ? -3.798 -4.475 17.311 1.00 93.25 180 LEU A CA 1
ATOM 1455 C C . LEU A 1 180 ? -2.469 -5.172 17.640 1.00 93.25 180 LEU A C 1
ATOM 1457 O O . LEU A 1 180 ? -2.418 -6.397 17.643 1.00 93.25 180 LEU A O 1
ATOM 1461 N N . ARG A 1 181 ? -1.395 -4.420 17.921 1.00 91.62 181 ARG A N 1
ATOM 1462 C CA . ARG A 1 181 ? -0.085 -5.001 18.268 1.00 91.62 181 ARG A CA 1
ATOM 1463 C C . ARG A 1 181 ? -0.135 -5.839 19.542 1.00 91.62 181 ARG A C 1
ATOM 1465 O O . ARG A 1 181 ? 0.441 -6.920 19.549 1.00 91.62 181 ARG A O 1
ATOM 1472 N N . GLU A 1 182 ? -0.809 -5.357 20.580 1.00 89.19 182 GLU A N 1
ATOM 1473 C CA . GLU A 1 182 ? -0.987 -6.081 21.845 1.00 89.19 182 GLU A CA 1
ATOM 1474 C C . GLU A 1 182 ? -1.787 -7.365 21.624 1.00 89.19 182 GLU A C 1
ATOM 1476 O O . GLU A 1 182 ? -1.307 -8.446 21.949 1.00 89.19 182 GLU A O 1
ATOM 1481 N N . TYR A 1 183 ? -2.934 -7.267 20.948 1.00 87.56 183 TYR A N 1
ATOM 1482 C CA . TYR A 1 183 ? -3.775 -8.425 20.647 1.00 87.56 183 TYR A CA 1
ATOM 1483 C C . TYR A 1 183 ? -3.043 -9.494 19.818 1.00 87.56 183 TYR A C 1
ATOM 1485 O O . TYR A 1 183 ? -3.097 -10.685 20.115 1.00 87.56 183 TYR A O 1
ATOM 1493 N N . VAL A 1 184 ? -2.325 -9.074 18.771 1.00 87.31 184 VAL A N 1
ATOM 1494 C CA . VAL A 1 184 ? -1.548 -9.986 17.918 1.00 87.31 184 VAL A CA 1
ATOM 1495 C C . VAL A 1 184 ? -0.384 -10.600 18.692 1.00 87.31 184 VAL A C 1
ATOM 1497 O O . VAL A 1 184 ? -0.118 -11.780 18.506 1.00 87.31 184 VAL A O 1
ATOM 1500 N N . GLY A 1 185 ? 0.293 -9.841 19.558 1.00 80.00 185 GLY A N 1
ATOM 1501 C CA . GLY A 1 185 ? 1.400 -10.347 20.373 1.00 80.00 185 GLY A CA 1
ATOM 1502 C C . GLY A 1 185 ? 0.985 -11.415 21.389 1.00 80.00 185 GLY A C 1
ATOM 1503 O O . GLY A 1 185 ? 1.800 -12.266 21.734 1.00 80.00 185 GLY A O 1
ATOM 1504 N N . GLU A 1 186 ? -0.271 -11.396 21.839 1.00 74.62 186 GLU A N 1
ATOM 1505 C CA . GLU A 1 186 ? -0.816 -12.396 22.764 1.00 74.62 186 GLU A CA 1
ATOM 1506 C C . GLU A 1 186 ? -1.303 -13.672 22.058 1.00 74.62 186 GLU A C 1
ATOM 1508 O O . GLU A 1 186 ? -1.158 -14.767 22.600 1.00 74.62 186 GLU A O 1
ATOM 1513 N N . LEU A 1 187 ? -1.879 -13.548 20.857 1.00 74.44 187 LEU A N 1
ATOM 1514 C CA . LEU A 1 187 ? -2.624 -14.635 20.201 1.00 74.44 187 LEU A CA 1
ATOM 1515 C C . LEU A 1 187 ? -1.957 -15.218 18.955 1.00 74.44 187 LEU A C 1
ATOM 1517 O O . LEU A 1 187 ? -2.275 -16.342 18.562 1.00 74.44 187 LEU A O 1
ATOM 1521 N N . LEU A 1 188 ? -1.064 -14.477 18.301 1.00 72.94 188 LEU A N 1
ATOM 1522 C CA . LEU A 1 188 ? -0.435 -14.892 17.053 1.00 72.94 188 LEU A CA 1
ATOM 1523 C C . LEU A 1 188 ? 1.090 -14.951 17.187 1.00 72.94 188 LEU A C 1
ATOM 1525 O O . LEU A 1 188 ? 1.700 -14.128 17.863 1.00 72.94 188 LEU A O 1
ATOM 1529 N N . PRO A 1 189 ? 1.746 -15.877 16.465 1.00 74.31 189 PRO A N 1
ATOM 1530 C CA . PRO A 1 189 ? 3.201 -15.987 16.497 1.00 74.31 189 PRO A CA 1
ATOM 1531 C C . PRO A 1 189 ? 3.905 -14.785 15.845 1.00 74.31 189 PRO A C 1
ATOM 1533 O O . PRO A 1 189 ? 5.072 -14.530 16.132 1.00 74.31 189 PRO A O 1
ATOM 1536 N N . SER A 1 190 ? 3.238 -14.059 14.934 1.00 85.81 190 SER A N 1
ATOM 1537 C CA . SER A 1 190 ? 3.786 -12.854 14.297 1.00 85.81 190 SER A CA 1
ATOM 1538 C C . SER A 1 190 ? 2.709 -12.002 13.616 1.00 85.81 190 SER A C 1
ATOM 1540 O O . SER A 1 190 ? 1.659 -12.509 13.223 1.00 85.81 190 SER A O 1
ATOM 1542 N N . LEU A 1 191 ? 3.010 -10.722 13.365 1.00 88.19 191 LEU A N 1
ATOM 1543 C CA . LEU A 1 191 ? 2.179 -9.845 12.522 1.00 88.19 191 LEU A CA 1
ATOM 1544 C C . LEU A 1 191 ? 2.036 -10.342 11.079 1.00 88.19 191 LEU A C 1
ATOM 1546 O O . LEU A 1 191 ? 1.030 -10.052 10.433 1.00 88.19 191 LEU A O 1
ATOM 1550 N N . ASN A 1 192 ? 2.978 -11.156 10.598 1.00 92.69 192 ASN A N 1
ATOM 1551 C CA . ASN A 1 192 ? 2.870 -11.764 9.279 1.00 92.69 192 ASN A CA 1
ATOM 1552 C C . ASN A 1 192 ? 1.668 -12.719 9.200 1.00 92.69 192 ASN A C 1
ATOM 1554 O O . ASN A 1 192 ? 1.062 -12.861 8.143 1.00 92.69 192 ASN A O 1
ATOM 1558 N N . ALA A 1 193 ? 1.257 -13.317 10.323 1.00 92.50 193 ALA A N 1
ATOM 1559 C CA . ALA A 1 193 ? 0.055 -14.143 10.369 1.00 92.50 193 ALA A CA 1
ATOM 1560 C C . ALA A 1 193 ? -1.222 -13.336 10.069 1.00 92.50 193 ALA A C 1
ATOM 1562 O O . ALA A 1 193 ? -2.137 -13.875 9.452 1.00 92.50 193 ALA A O 1
ATOM 1563 N N . VAL A 1 194 ? -1.274 -12.044 10.423 1.00 94.44 194 VAL A N 1
ATOM 1564 C CA . VAL A 1 194 ? -2.394 -11.154 10.055 1.00 94.44 194 VAL A CA 1
ATOM 1565 C C . VAL A 1 194 ? -2.435 -10.945 8.542 1.00 94.44 194 VAL A C 1
ATOM 1567 O O . VAL A 1 194 ? -3.501 -11.040 7.938 1.00 94.44 194 VAL A O 1
ATOM 1570 N N . TRP A 1 195 ? -1.276 -10.719 7.915 1.00 95.62 195 TRP A N 1
ATOM 1571 C CA . TRP A 1 195 ? -1.169 -10.598 6.459 1.00 95.62 195 TRP A CA 1
ATOM 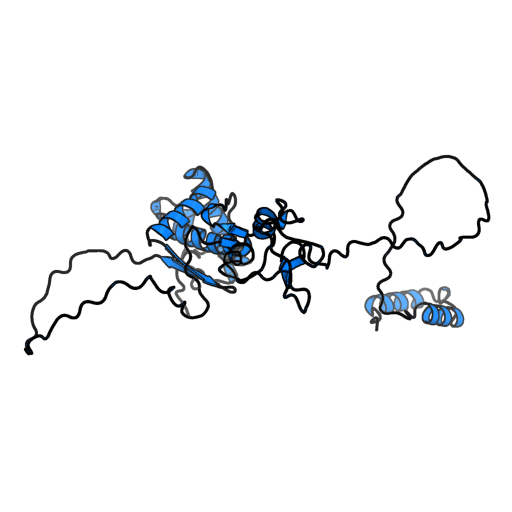1572 C C . TRP A 1 195 ? -1.629 -11.877 5.748 1.00 95.62 195 TRP A C 1
ATOM 1574 O O . TRP A 1 195 ? -2.503 -11.814 4.885 1.00 95.62 195 TRP A O 1
ATOM 1584 N N . LEU A 1 196 ? -1.110 -13.037 6.161 1.00 94.69 196 LEU A N 1
ATOM 1585 C CA . LEU A 1 196 ? -1.478 -14.333 5.585 1.00 94.69 196 LEU A CA 1
ATOM 1586 C C . LEU A 1 196 ? -2.968 -14.646 5.778 1.00 94.69 196 LEU A C 1
ATOM 1588 O O . LEU A 1 196 ? -3.641 -15.007 4.816 1.00 94.69 196 LEU A O 1
ATOM 1592 N N . THR A 1 197 ? -3.510 -14.403 6.977 1.00 94.38 197 THR A N 1
ATOM 1593 C CA . THR A 1 197 ? -4.949 -14.558 7.255 1.00 94.38 197 THR A CA 1
ATOM 1594 C C . THR A 1 197 ? -5.781 -13.635 6.368 1.00 94.38 197 THR A C 1
ATOM 1596 O O . THR A 1 197 ? -6.821 -14.038 5.857 1.00 94.38 197 THR A O 1
ATOM 1599 N N . GLY A 1 198 ? -5.327 -12.399 6.148 1.00 95.19 198 GLY A N 1
ATOM 1600 C CA . GLY A 1 198 ? -5.968 -11.468 5.227 1.00 95.19 198 GLY A CA 1
ATOM 1601 C C . GLY A 1 198 ? -5.984 -11.979 3.788 1.00 95.19 198 GLY A C 1
ATOM 1602 O O . GLY A 1 198 ? -7.028 -11.928 3.142 1.00 95.19 198 GLY A O 1
ATOM 1603 N N . LEU A 1 199 ? -4.867 -12.528 3.298 1.00 95.69 199 LEU A N 1
ATOM 1604 C CA . LEU A 1 199 ? -4.802 -13.149 1.971 1.00 95.69 199 LEU A CA 1
ATOM 1605 C C . LEU A 1 199 ? -5.726 -14.370 1.859 1.00 95.69 199 LEU A C 1
ATOM 1607 O O . LEU A 1 199 ? -6.398 -14.528 0.840 1.00 95.69 199 LEU A O 1
ATOM 1611 N N . ASP A 1 200 ? -5.816 -15.200 2.898 1.00 95.62 200 ASP A N 1
ATOM 1612 C CA . ASP A 1 200 ? -6.735 -16.343 2.931 1.00 95.62 200 ASP A CA 1
ATOM 1613 C C . ASP A 1 200 ? -8.200 -15.902 2.951 1.00 95.62 200 ASP A C 1
ATOM 1615 O O . ASP A 1 200 ? -9.022 -16.452 2.218 1.00 95.62 200 ASP A O 1
ATOM 1619 N N . ARG A 1 201 ? -8.530 -14.848 3.705 1.00 95.12 201 ARG A N 1
ATOM 1620 C CA . ARG A 1 201 ? -9.867 -14.237 3.699 1.00 95.12 201 ARG A CA 1
ATOM 1621 C C . ARG A 1 201 ? -10.216 -13.631 2.339 1.00 95.12 201 ARG A C 1
ATOM 1623 O O . ARG A 1 201 ? -11.368 -13.735 1.925 1.00 95.12 201 ARG A O 1
ATOM 1630 N N . ILE A 1 202 ? -9.246 -13.064 1.616 1.00 94.81 202 ILE A N 1
ATOM 1631 C CA . ILE A 1 202 ? -9.438 -12.609 0.227 1.00 94.81 202 ILE A CA 1
ATOM 1632 C C . ILE A 1 202 ? -9.738 -13.799 -0.692 1.00 94.81 202 ILE A C 1
ATOM 1634 O O . ILE A 1 202 ? -10.704 -13.753 -1.451 1.00 94.81 202 ILE A O 1
ATOM 1638 N N . ARG A 1 203 ? -8.971 -14.896 -0.597 1.00 94.44 203 ARG A N 1
ATOM 1639 C CA . ARG A 1 203 ? -9.219 -16.123 -1.385 1.00 94.44 203 ARG A CA 1
ATOM 1640 C C . ARG A 1 203 ? -10.591 -16.731 -1.102 1.00 94.44 203 ARG A C 1
ATOM 1642 O O . ARG A 1 203 ? -11.247 -17.201 -2.023 1.00 94.44 203 ARG A O 1
ATOM 1649 N N . ALA A 1 204 ? -11.017 -16.707 0.158 1.00 93.44 204 ALA A N 1
ATOM 1650 C CA . ALA A 1 204 ? -12.321 -17.199 0.590 1.00 93.44 204 ALA A CA 1
ATOM 1651 C C . ALA A 1 204 ? -13.485 -16.251 0.238 1.00 93.44 204 ALA A C 1
ATOM 1653 O O . ALA A 1 204 ? -14.635 -16.574 0.520 1.00 93.44 204 ALA A O 1
ATOM 1654 N N . GLY A 1 205 ? -13.211 -15.070 -0.330 1.00 92.62 205 GLY A N 1
ATOM 1655 C CA . GLY A 1 205 ? -14.228 -14.054 -0.616 1.00 92.62 205 GLY A CA 1
ATOM 1656 C C . GLY A 1 205 ? -14.808 -13.379 0.632 1.00 92.62 205 GLY A C 1
ATOM 1657 O O . GLY A 1 205 ? -15.780 -12.637 0.526 1.00 92.62 205 GLY A O 1
ATOM 1658 N N . LEU A 1 206 ? -14.214 -13.603 1.810 1.00 94.44 206 LEU A N 1
ATOM 1659 C CA . LEU A 1 206 ? -14.583 -12.938 3.063 1.00 94.44 206 LEU A CA 1
ATOM 1660 C C . LEU A 1 206 ? -14.121 -11.481 3.074 1.00 94.44 206 LEU A C 1
ATOM 1662 O O . LEU A 1 206 ? -14.784 -10.642 3.676 1.00 94.44 206 LEU A O 1
ATOM 1666 N N . TYR A 1 207 ? -13.014 -11.174 2.392 1.00 95.88 207 TYR A N 1
ATOM 1667 C CA . TYR A 1 207 ? -12.504 -9.821 2.175 1.00 95.88 207 TYR A CA 1
ATOM 1668 C C . TYR A 1 207 ? -12.516 -9.473 0.690 1.00 95.88 207 TYR A C 1
ATOM 1670 O O . TYR A 1 207 ? -11.938 -10.179 -0.131 1.00 95.88 207 TYR A O 1
ATOM 1678 N N . MET A 1 208 ? -13.139 -8.346 0.354 1.00 94.44 208 MET A N 1
ATOM 1679 C CA . MET A 1 208 ? -13.211 -7.816 -1.004 1.00 94.44 208 MET A CA 1
ATOM 1680 C C . MET A 1 208 ? -12.397 -6.528 -1.068 1.00 94.44 208 MET A C 1
ATOM 1682 O O . MET A 1 208 ? -12.835 -5.489 -0.571 1.00 94.44 208 MET A O 1
ATOM 1686 N N . LEU A 1 209 ? -11.201 -6.610 -1.658 1.00 94.75 209 LEU A N 1
ATOM 1687 C CA . LEU A 1 209 ? -10.303 -5.470 -1.830 1.00 94.75 209 LEU A CA 1
ATOM 1688 C C . LEU A 1 209 ? -10.134 -5.134 -3.312 1.00 94.75 209 LEU A C 1
ATOM 1690 O O . LEU A 1 209 ? -9.922 -6.012 -4.153 1.00 94.75 209 LEU A O 1
ATOM 1694 N N . GLN A 1 210 ? -10.170 -3.842 -3.621 1.00 93.88 210 GLN A N 1
ATOM 1695 C CA . GLN A 1 210 ? -9.811 -3.302 -4.924 1.00 93.88 210 GLN A CA 1
ATOM 1696 C C . GLN A 1 210 ? -8.799 -2.173 -4.741 1.00 93.88 210 GLN A C 1
ATOM 1698 O O . GLN A 1 210 ? -8.947 -1.320 -3.868 1.00 93.88 210 GLN A O 1
ATOM 1703 N N . CYS A 1 211 ? -7.755 -2.151 -5.563 1.00 93.94 211 CYS A N 1
ATOM 1704 C CA . CYS A 1 211 ? -6.652 -1.210 -5.412 1.00 93.94 211 CYS A CA 1
ATOM 1705 C C . CYS A 1 211 ? -6.481 -0.356 -6.665 1.00 93.94 211 CYS A C 1
ATOM 1707 O O . CYS A 1 211 ? -6.562 -0.849 -7.791 1.00 93.94 211 CYS A O 1
ATOM 1709 N N . SER A 1 212 ? -6.228 0.931 -6.449 1.00 91.94 212 SER A N 1
ATOM 1710 C CA . SER A 1 212 ? -5.933 1.918 -7.480 1.00 91.94 212 SER A CA 1
ATOM 1711 C C . SER A 1 212 ? -4.659 2.700 -7.134 1.00 91.94 212 SER A C 1
ATOM 1713 O O . SER A 1 212 ? -4.168 2.650 -5.992 1.00 91.94 212 SER A O 1
ATOM 1715 N N . PRO A 1 213 ? -4.117 3.495 -8.077 1.00 87.75 213 PRO A N 1
ATOM 1716 C CA . PRO A 1 213 ? -2.995 4.383 -7.787 1.00 87.75 213 PRO A CA 1
ATOM 1717 C C . PRO A 1 213 ? -3.261 5.323 -6.597 1.00 87.75 213 PRO A C 1
ATOM 1719 O O . PRO A 1 213 ? -2.324 5.671 -5.884 1.00 87.75 213 PRO A O 1
ATOM 1722 N N . HIS A 1 214 ? -4.528 5.675 -6.336 1.00 86.31 214 HIS A N 1
ATOM 1723 C CA . HIS A 1 214 ? -4.917 6.697 -5.356 1.00 86.31 214 HIS A CA 1
ATOM 1724 C C . HIS A 1 214 ? -5.607 6.155 -4.098 1.00 86.31 214 HIS A C 1
ATOM 1726 O O . HIS A 1 214 ? -5.521 6.778 -3.046 1.00 86.31 214 HIS A O 1
ATOM 1732 N N . GLY A 1 215 ? -6.280 5.003 -4.174 1.00 88.31 215 GLY A N 1
ATOM 1733 C CA . GLY A 1 215 ? -7.093 4.463 -3.075 1.00 88.31 215 GLY A CA 1
ATOM 1734 C C . GLY A 1 215 ? -7.040 2.938 -2.984 1.00 88.31 215 GLY A C 1
ATOM 1735 O O . GLY A 1 215 ? -6.640 2.274 -3.937 1.00 88.31 215 GLY A O 1
ATOM 1736 N N . VAL A 1 216 ? -7.374 2.401 -1.816 1.00 92.75 216 VAL A N 1
ATOM 1737 C CA . VAL A 1 216 ? -7.789 1.003 -1.677 1.00 92.75 216 VAL A CA 1
ATOM 1738 C C . VAL A 1 216 ? -9.227 1.060 -1.190 1.00 92.75 216 VAL A C 1
ATOM 1740 O O . VAL A 1 216 ? -9.521 1.770 -0.233 1.00 92.75 216 VAL A O 1
ATOM 1743 N N . ASP A 1 217 ? -10.112 0.372 -1.891 1.00 91.69 217 ASP A N 1
ATOM 1744 C CA . ASP A 1 217 ? -11.461 0.097 -1.419 1.00 91.69 217 ASP A CA 1
ATOM 1745 C C . ASP A 1 217 ? -11.448 -1.294 -0.790 1.00 91.69 217 ASP A C 1
ATOM 1747 O O . ASP A 1 217 ? -11.019 -2.259 -1.426 1.00 91.69 217 ASP A O 1
ATOM 1751 N N . ALA A 1 218 ? -11.852 -1.385 0.472 1.00 92.81 218 ALA A N 1
ATOM 1752 C CA . ALA A 1 218 ? -11.796 -2.602 1.260 1.00 92.81 218 ALA A CA 1
ATOM 1753 C C . ALA A 1 218 ? -13.092 -2.757 2.046 1.00 92.81 218 ALA A C 1
ATOM 1755 O O . ALA A 1 218 ? -13.512 -1.858 2.775 1.00 92.81 218 ALA A O 1
ATOM 1756 N N . ARG A 1 219 ? -13.727 -3.916 1.896 1.00 92.06 219 ARG A N 1
ATOM 1757 C CA . ARG A 1 219 ? -14.961 -4.261 2.599 1.00 92.06 219 ARG A CA 1
ATOM 1758 C C . ARG A 1 219 ? -15.009 -5.749 2.904 1.00 92.06 219 ARG A C 1
ATOM 1760 O O . ARG A 1 219 ? -14.371 -6.556 2.225 1.00 92.06 219 ARG A O 1
ATOM 1767 N N . ARG A 1 220 ? -15.820 -6.115 3.893 1.00 91.69 220 ARG A N 1
ATOM 1768 C CA . ARG A 1 220 ? -16.209 -7.511 4.098 1.00 91.69 220 ARG A CA 1
ATOM 1769 C C . ARG A 1 220 ? -17.057 -7.984 2.920 1.00 91.69 220 ARG A C 1
ATOM 1771 O O . ARG A 1 220 ? -17.889 -7.241 2.399 1.00 91.69 220 ARG A O 1
ATOM 1778 N N . GLY A 1 221 ? -16.801 -9.202 2.472 1.00 84.00 221 GLY A N 1
ATOM 1779 C CA . GLY A 1 221 ? -17.635 -9.889 1.507 1.00 84.00 221 GLY A CA 1
ATOM 1780 C C . GLY A 1 221 ? -18.945 -10.309 2.159 1.00 84.00 221 GLY A C 1
ATOM 1781 O O . GLY A 1 221 ? -18.986 -10.672 3.336 1.00 84.00 221 GLY A O 1
ATOM 1782 N N . ASN A 1 222 ? -20.025 -10.269 1.387 1.00 75.50 222 ASN A N 1
ATOM 1783 C CA . ASN A 1 222 ? -21.278 -10.870 1.811 1.00 75.50 222 ASN A CA 1
ATOM 1784 C C . ASN A 1 222 ? -21.119 -12.385 1.697 1.00 75.50 222 ASN A C 1
ATOM 1786 O O . ASN A 1 222 ? -21.305 -12.946 0.618 1.00 75.50 222 ASN A O 1
ATOM 1790 N N . VAL A 1 223 ? -20.806 -13.056 2.803 1.00 54.25 223 VAL A N 1
ATOM 1791 C CA . VAL A 1 223 ? -21.206 -14.456 2.924 1.00 54.25 223 VAL A CA 1
ATOM 1792 C C . VAL A 1 223 ? -22.722 -14.405 2.944 1.00 54.25 223 VAL A C 1
ATOM 1794 O O . VAL A 1 223 ? -23.304 -13.814 3.853 1.00 54.25 223 VAL A O 1
ATOM 1797 N N . ALA A 1 224 ? -23.367 -14.905 1.892 1.00 42.50 224 ALA A N 1
ATOM 1798 C CA . ALA A 1 224 ? -24.802 -15.091 1.926 1.00 42.50 224 ALA A CA 1
ATOM 1799 C C . ALA A 1 224 ? -25.100 -15.949 3.159 1.00 42.50 224 ALA A C 1
ATOM 1801 O O . ALA A 1 224 ? -24.771 -17.132 3.194 1.00 42.50 224 ALA A O 1
ATOM 1802 N N . SER A 1 225 ? -25.669 -15.333 4.191 1.00 38.34 225 SER A N 1
ATOM 1803 C CA . SER A 1 225 ? -26.393 -16.056 5.217 1.00 38.34 225 SER A CA 1
ATOM 1804 C C . SER A 1 225 ? -27.509 -16.798 4.491 1.00 38.34 225 SER A C 1
ATOM 1806 O O . SER A 1 225 ? -28.560 -16.220 4.215 1.00 38.34 225 SER A O 1
ATOM 1808 N N . GLU A 1 226 ? -27.279 -18.062 4.143 1.00 35.56 226 GLU A N 1
ATOM 1809 C CA . GLU A 1 226 ? -28.340 -19.038 3.914 1.00 35.56 226 GLU A CA 1
ATOM 1810 C C . GLU A 1 226 ? -29.059 -19.249 5.252 1.00 35.56 226 GLU A C 1
ATOM 1812 O O . GLU A 1 226 ? -28.889 -20.241 5.950 1.00 35.56 226 GLU A O 1
ATOM 1817 N N . VAL A 1 227 ? -29.832 -18.242 5.651 1.00 36.69 227 VAL A N 1
ATOM 1818 C CA . VAL A 1 227 ? -30.842 -18.345 6.692 1.00 36.69 227 VAL A CA 1
ATOM 1819 C C . VAL A 1 227 ? -32.168 -18.203 5.971 1.00 36.69 227 VAL A C 1
ATOM 1821 O O . VAL A 1 227 ? -32.633 -17.103 5.675 1.00 36.69 227 VAL A O 1
ATOM 1824 N N . ASP A 1 228 ? -32.680 -19.370 5.599 1.00 39.12 228 ASP A N 1
ATOM 1825 C CA . ASP A 1 228 ? -34.089 -19.737 5.610 1.00 39.12 228 ASP A CA 1
ATOM 1826 C C . ASP A 1 228 ? -35.084 -18.564 5.527 1.00 39.12 228 ASP A C 1
ATOM 1828 O O . ASP A 1 228 ? -35.476 -17.947 6.521 1.00 39.12 228 ASP A O 1
ATOM 1832 N N . ARG A 1 229 ? -35.544 -18.284 4.307 1.00 32.56 229 ARG A N 1
ATOM 1833 C CA . ARG A 1 229 ? -36.904 -17.788 4.099 1.00 32.56 229 ARG A CA 1
ATOM 1834 C C . ARG A 1 229 ? -37.590 -18.697 3.100 1.00 32.56 229 ARG A C 1
ATOM 1836 O O . ARG A 1 229 ? -37.403 -18.565 1.891 1.00 32.56 229 ARG A O 1
ATOM 1843 N N . GLY A 1 230 ? -38.383 -19.613 3.646 1.00 27.52 230 GLY A N 1
ATOM 1844 C CA . GLY A 1 230 ? -39.368 -20.382 2.904 1.00 27.52 230 GLY A CA 1
ATOM 1845 C C . GLY A 1 230 ? -40.285 -19.501 2.035 1.00 27.52 230 GLY A C 1
ATOM 1846 O O . GLY A 1 230 ? -40.461 -18.305 2.298 1.00 27.52 230 GLY A O 1
ATOM 1847 N N . PRO A 1 231 ? -40.863 -20.082 0.973 1.00 31.88 231 PRO A N 1
ATOM 1848 C CA . PRO A 1 231 ? -41.583 -19.338 -0.047 1.00 31.88 231 PRO A CA 1
ATOM 1849 C C . PRO A 1 231 ? -42.974 -18.934 0.452 1.00 31.88 231 PRO A C 1
ATOM 1851 O O . PRO A 1 231 ? -43.757 -19.772 0.893 1.00 31.88 231 PRO A O 1
ATOM 1854 N N . SER A 1 232 ? -43.298 -17.645 0.349 1.00 31.50 232 SER A N 1
ATOM 1855 C CA . SER A 1 232 ? -44.682 -17.163 0.401 1.00 31.50 232 SER A CA 1
ATOM 1856 C C . SER A 1 232 ? -45.239 -17.144 -1.019 1.00 31.50 232 SER A C 1
ATOM 1858 O O . SER A 1 232 ? -44.641 -16.570 -1.928 1.00 31.50 232 SER A O 1
ATOM 1860 N N . GLU A 1 233 ? -46.363 -17.825 -1.194 1.00 29.12 233 GLU A N 1
ATOM 1861 C CA . GLU A 1 233 ? -47.078 -18.000 -2.449 1.00 29.12 233 GLU A CA 1
ATOM 1862 C C . GLU A 1 233 ? -47.724 -16.709 -3.002 1.00 29.12 233 GLU A C 1
ATOM 1864 O O . GLU A 1 233 ? -48.026 -15.772 -2.266 1.00 29.12 233 GLU A O 1
ATOM 1869 N N . GLN A 1 234 ? -48.052 -16.795 -4.301 1.00 29.72 234 GLN A N 1
ATOM 1870 C CA . GLN A 1 234 ? -49.075 -16.064 -5.072 1.00 29.72 234 GLN A CA 1
ATOM 1871 C C . GLN A 1 234 ? -48.710 -14.721 -5.731 1.00 29.72 234 GLN A C 1
ATOM 1873 O O . GLN A 1 234 ? -48.823 -13.656 -5.138 1.00 29.72 234 GLN A O 1
ATOM 1878 N N . ALA A 1 235 ? -48.475 -14.786 -7.052 1.00 31.52 235 ALA A N 1
ATOM 1879 C CA . ALA A 1 235 ? -49.264 -14.034 -8.040 1.00 31.52 235 ALA A CA 1
ATOM 1880 C C . ALA A 1 235 ? -49.089 -14.601 -9.471 1.00 31.52 235 ALA A C 1
ATOM 1882 O O . ALA A 1 235 ? -48.056 -14.455 -10.115 1.00 31.52 235 ALA A O 1
ATOM 1883 N N . SER A 1 236 ? -50.142 -15.282 -9.923 1.00 31.61 236 SER A N 1
ATOM 1884 C CA . SER A 1 236 ? -50.693 -15.384 -11.285 1.00 31.61 236 SER A CA 1
ATOM 1885 C C . SER A 1 236 ? -49.928 -14.820 -12.505 1.00 31.61 236 SER A C 1
ATOM 1887 O O . SER A 1 236 ? -49.835 -13.611 -12.688 1.00 31.61 236 SER A O 1
ATOM 1889 N N . GLY A 1 237 ? -49.648 -15.720 -13.460 1.00 27.89 237 GLY A N 1
ATOM 1890 C CA . GLY A 1 237 ? -50.285 -15.692 -14.788 1.00 27.89 237 GLY A CA 1
ATOM 1891 C C . GLY A 1 237 ? -49.566 -14.991 -15.949 1.00 27.89 237 GLY A C 1
ATOM 1892 O O . GLY A 1 237 ? -49.778 -13.807 -16.179 1.00 27.89 237 GLY A O 1
ATOM 1893 N N . SER A 1 238 ? -48.878 -15.760 -16.801 1.00 31.73 238 SER A N 1
ATOM 1894 C CA . SER A 1 238 ? -49.247 -15.960 -18.224 1.00 31.73 238 SER A CA 1
ATOM 1895 C C . SER A 1 238 ? -48.170 -16.736 -18.983 1.00 31.73 238 SER A C 1
ATOM 1897 O O . SER A 1 238 ? -46.980 -16.452 -18.894 1.00 31.73 238 SER A O 1
ATOM 1899 N N . ALA A 1 239 ? -48.625 -17.738 -19.730 1.00 30.12 239 ALA A N 1
ATOM 1900 C CA . ALA A 1 239 ? -47.831 -18.680 -20.501 1.00 30.12 239 ALA A CA 1
ATOM 1901 C C . ALA A 1 239 ? -47.442 -18.130 -21.882 1.00 30.12 239 ALA A C 1
ATOM 1903 O O . ALA A 1 239 ? -48.310 -17.625 -22.589 1.00 30.12 239 ALA A O 1
ATOM 1904 N N . VAL A 1 240 ? -46.193 -18.358 -22.308 1.00 33.50 240 VAL A N 1
ATOM 1905 C CA . VAL A 1 240 ? -45.826 -18.568 -23.721 1.00 33.50 240 VAL A CA 1
ATOM 1906 C C . VAL A 1 240 ? -44.694 -19.608 -23.793 1.00 33.50 240 VAL A C 1
ATOM 1908 O O . VAL A 1 240 ? -43.720 -19.543 -23.048 1.00 33.50 240 VAL A O 1
ATOM 1911 N N . SER A 1 241 ? -44.884 -20.601 -24.661 1.00 36.31 241 SER A N 1
ATOM 1912 C CA . SER A 1 241 ? -44.082 -21.816 -24.883 1.00 36.31 241 SER A CA 1
ATOM 1913 C C . SER A 1 241 ? -42.700 -21.590 -25.548 1.00 36.31 241 SER A C 1
ATOM 1915 O O . SER A 1 241 ? -42.426 -20.496 -26.039 1.00 36.31 241 SER A O 1
ATOM 1917 N N . PRO A 1 242 ? -41.823 -22.622 -25.585 1.00 36.28 242 PRO A N 1
ATOM 1918 C CA . PRO A 1 242 ? -40.378 -22.474 -25.751 1.00 36.28 242 PRO A CA 1
ATOM 1919 C C . PRO A 1 242 ? -39.915 -22.643 -27.204 1.00 36.28 242 PRO A C 1
ATOM 1921 O O . PRO A 1 242 ? -40.553 -23.337 -27.999 1.00 36.28 242 PRO A O 1
ATOM 1924 N N . ARG A 1 243 ? -38.744 -22.086 -27.540 1.00 31.19 243 ARG A N 1
ATOM 1925 C CA . ARG A 1 243 ? -38.025 -22.429 -28.774 1.00 31.19 243 ARG A CA 1
ATOM 1926 C C . ARG A 1 243 ? -36.513 -22.544 -28.566 1.00 31.19 243 ARG A C 1
ATOM 1928 O O . ARG A 1 243 ? -35.836 -21.565 -28.288 1.00 31.19 243 ARG A O 1
ATOM 1935 N N . SER A 1 244 ? -36.068 -23.783 -28.778 1.00 30.83 244 SER A N 1
ATOM 1936 C CA . SER A 1 244 ? -34.854 -24.245 -29.465 1.00 30.83 244 SER A CA 1
ATOM 1937 C C . SER A 1 244 ? -33.474 -23.776 -29.000 1.00 30.83 244 SER A C 1
ATOM 1939 O O . SER A 1 244 ? -33.060 -22.642 -29.215 1.00 30.83 244 SER A O 1
ATOM 1941 N N . SER A 1 245 ? -32.746 -24.782 -28.521 1.00 30.95 245 SER A N 1
ATOM 1942 C CA . SER A 1 245 ? -31.302 -24.946 -28.436 1.00 30.95 245 SER A CA 1
ATOM 1943 C C . SER A 1 245 ? -30.526 -24.365 -29.622 1.00 30.95 245 SER A C 1
ATOM 1945 O O . SER A 1 245 ? -30.835 -24.652 -30.778 1.00 30.95 245 SER A O 1
ATOM 1947 N N . ALA A 1 246 ? -29.446 -23.653 -29.312 1.00 31.62 246 ALA A N 1
ATOM 1948 C CA . ALA A 1 246 ? -28.281 -23.550 -30.174 1.00 31.62 246 ALA A CA 1
ATOM 1949 C C . ALA A 1 246 ? -27.032 -23.636 -29.294 1.00 31.62 246 ALA A C 1
ATOM 1951 O O . ALA A 1 246 ? -26.806 -22.828 -28.397 1.00 31.62 246 ALA A O 1
ATOM 1952 N N . GLU A 1 247 ? -26.285 -24.698 -29.545 1.00 30.77 247 GLU A N 1
ATOM 1953 C CA . GLU A 1 247 ? -25.000 -25.055 -28.975 1.00 30.77 247 GLU A CA 1
ATOM 1954 C C . GLU A 1 247 ? -23.944 -24.025 -29.396 1.00 30.77 247 GLU A C 1
ATOM 1956 O O . GLU A 1 247 ? -23.745 -23.788 -30.587 1.00 30.77 247 GLU A O 1
ATOM 1961 N N . SER A 1 248 ? -23.252 -23.411 -28.436 1.00 31.16 248 SER A N 1
ATOM 1962 C CA . SER A 1 248 ? -22.062 -22.608 -28.717 1.00 31.16 248 SER A CA 1
ATOM 1963 C C . SER A 1 248 ? -20.982 -22.911 -27.684 1.00 31.16 248 SER A C 1
ATOM 1965 O O . SER A 1 248 ? -21.116 -22.613 -26.500 1.00 31.16 248 SER A O 1
ATOM 1967 N N . THR A 1 249 ? -19.930 -23.547 -28.187 1.00 35.72 249 THR A N 1
ATOM 1968 C CA . THR A 1 249 ? -18.635 -23.866 -27.575 1.00 35.72 249 THR A CA 1
ATOM 1969 C C . THR A 1 249 ? -18.062 -22.773 -26.657 1.00 35.72 249 THR A C 1
ATOM 1971 O O . THR A 1 249 ? -18.212 -21.588 -26.961 1.00 35.72 249 THR A O 1
ATOM 1974 N N . PRO A 1 250 ? -17.324 -23.142 -25.589 1.00 30.50 250 PRO A N 1
ATOM 1975 C CA . PRO A 1 250 ? -16.761 -22.186 -24.641 1.00 30.50 250 PRO A CA 1
ATOM 1976 C C . PRO A 1 250 ? -15.574 -21.435 -25.260 1.00 30.50 250 PRO A C 1
ATOM 1978 O O . PRO A 1 250 ? -14.522 -22.013 -25.530 1.00 30.50 250 PRO A O 1
ATOM 1981 N N . GLN A 1 251 ? -15.737 -20.130 -25.479 1.00 32.09 251 GLN A N 1
ATOM 1982 C CA . GLN A 1 251 ? -14.616 -19.228 -25.740 1.00 32.09 251 GLN A CA 1
ATOM 1983 C C . GLN A 1 251 ? -13.821 -18.993 -24.440 1.00 32.09 251 GLN A C 1
ATOM 1985 O O . GLN A 1 251 ? -14.421 -18.920 -23.365 1.00 32.09 251 GLN A O 1
ATOM 1990 N N . PRO A 1 252 ? -12.480 -18.881 -24.509 1.00 32.41 252 PRO A N 1
ATOM 1991 C CA . PRO A 1 252 ? -11.644 -18.661 -23.336 1.00 32.41 252 PRO A CA 1
ATOM 1992 C C . PRO A 1 252 ? -11.976 -17.310 -22.700 1.00 32.41 252 PRO A C 1
ATOM 1994 O O . PRO A 1 252 ? -12.154 -16.317 -23.404 1.00 32.41 252 PRO A O 1
ATOM 1997 N N . ALA A 1 253 ? -12.065 -17.306 -21.368 1.00 30.14 253 ALA A N 1
ATOM 1998 C CA . ALA A 1 253 ? -12.416 -16.162 -20.539 1.00 30.14 253 ALA A CA 1
ATOM 1999 C C . ALA A 1 253 ? -11.682 -14.889 -20.986 1.00 30.14 253 ALA A C 1
ATOM 2001 O O . ALA A 1 253 ? -10.483 -14.719 -20.760 1.00 30.14 253 ALA A O 1
ATOM 2002 N N . ALA A 1 254 ? -12.424 -13.993 -21.635 1.00 33.94 254 ALA A N 1
ATOM 2003 C CA . ALA A 1 254 ? -11.997 -12.627 -21.841 1.00 33.94 254 ALA A CA 1
ATOM 2004 C C . ALA A 1 254 ? -11.812 -11.984 -20.463 1.00 33.94 254 ALA A C 1
ATOM 2006 O O . ALA A 1 254 ? -12.692 -12.072 -19.604 1.00 33.94 254 ALA A O 1
ATOM 2007 N N . ASN A 1 255 ? -10.638 -11.383 -20.269 1.00 40.22 255 ASN A N 1
ATOM 2008 C CA . ASN A 1 255 ? -10.246 -10.637 -19.078 1.00 40.22 255 ASN A CA 1
ATOM 2009 C C . ASN A 1 255 ? -11.421 -9.800 -18.549 1.00 40.22 255 ASN A C 1
ATOM 2011 O O . ASN A 1 255 ? -12.028 -9.077 -19.348 1.00 40.22 255 ASN A O 1
ATOM 2015 N N . PRO A 1 256 ? -11.749 -9.858 -17.245 1.00 39.91 256 PRO A N 1
ATOM 2016 C CA . PRO A 1 256 ? -12.821 -9.043 -16.705 1.00 39.91 256 PRO A CA 1
ATOM 2017 C C . PRO A 1 256 ? -12.452 -7.578 -16.926 1.00 39.91 256 PRO A C 1
ATOM 2019 O O . PRO A 1 256 ? -11.473 -7.073 -16.375 1.00 39.91 256 PRO A O 1
ATOM 2022 N N . VAL A 1 257 ? -13.220 -6.922 -17.795 1.00 39.66 257 VAL A N 1
ATOM 2023 C CA . VAL A 1 257 ? -13.106 -5.495 -18.073 1.00 39.66 257 VAL A CA 1
ATOM 2024 C C . VAL A 1 257 ? -13.316 -4.770 -16.748 1.00 39.66 257 VAL A C 1
ATOM 2026 O O . VAL A 1 257 ? -14.404 -4.776 -16.173 1.00 39.66 257 VAL A O 1
ATOM 2029 N N . THR A 1 258 ? -12.230 -4.204 -16.236 1.00 42.53 258 THR A N 1
ATOM 2030 C CA . THR A 1 258 ? -12.172 -3.395 -15.027 1.00 42.53 258 THR A CA 1
ATOM 2031 C C . THR A 1 258 ? -13.042 -2.154 -15.204 1.00 42.53 258 THR A C 1
ATOM 2033 O O . THR A 1 258 ? -12.773 -1.288 -16.035 1.00 42.53 258 THR A O 1
ATOM 2036 N N . LEU A 1 259 ? -14.097 -2.046 -14.397 1.00 42.69 259 LEU A N 1
ATOM 2037 C CA . LEU A 1 259 ? -14.800 -0.786 -14.180 1.00 42.69 259 LEU A CA 1
ATOM 2038 C C . LEU A 1 259 ? -13.821 0.210 -13.532 1.00 42.69 259 LEU A C 1
ATOM 2040 O O . LEU A 1 259 ? -13.341 -0.019 -12.428 1.00 42.69 259 LEU A O 1
ATOM 2044 N N . PHE A 1 260 ? -13.497 1.274 -14.273 1.00 50.62 260 PHE A N 1
ATOM 2045 C CA . PHE A 1 260 ? -12.817 2.511 -13.866 1.00 50.62 260 PHE A CA 1
ATOM 2046 C C . PHE A 1 260 ? -11.875 2.434 -12.646 1.00 50.62 260 PHE A C 1
ATOM 2048 O O . PHE A 1 260 ? -12.266 2.644 -11.502 1.00 50.62 260 PHE A O 1
ATOM 2055 N N . GLY A 1 261 ? -10.580 2.256 -12.925 1.00 69.88 261 GLY A N 1
ATOM 2056 C CA . GLY A 1 261 ? -9.478 2.661 -12.041 1.00 69.88 261 GLY A CA 1
ATOM 2057 C C . GLY A 1 261 ? -9.152 1.743 -10.862 1.00 69.88 261 GLY A C 1
ATOM 2058 O O . GLY A 1 261 ? -8.085 1.910 -10.277 1.00 69.88 261 GLY A O 1
ATOM 2059 N N . PHE A 1 262 ? -10.005 0.772 -10.534 1.00 78.62 262 PHE A N 1
ATOM 2060 C CA . PHE A 1 262 ? -9.783 -0.164 -9.434 1.00 78.62 262 PHE A CA 1
ATOM 2061 C C . PHE A 1 262 ? -9.552 -1.588 -9.951 1.00 78.62 262 PHE A C 1
ATOM 2063 O O . PHE A 1 262 ? -10.411 -2.180 -10.605 1.00 78.62 262 PHE A O 1
ATOM 2070 N N . THR A 1 263 ? -8.387 -2.152 -9.635 1.00 88.44 263 THR A N 1
ATOM 2071 C CA . THR A 1 263 ? -8.034 -3.537 -9.968 1.00 88.44 263 THR A CA 1
ATOM 2072 C C . THR A 1 263 ? -8.377 -4.441 -8.778 1.00 88.44 263 THR A C 1
ATOM 2074 O O . THR A 1 263 ? -7.933 -4.147 -7.660 1.00 88.44 263 THR A O 1
ATOM 2077 N N . PRO A 1 264 ? -9.147 -5.530 -8.969 1.00 92.06 264 PRO A N 1
ATOM 2078 C CA . PRO A 1 264 ? -9.380 -6.526 -7.926 1.00 92.06 264 PRO A CA 1
ATOM 2079 C C . PRO A 1 264 ? -8.066 -7.102 -7.395 1.00 92.06 264 PRO A C 1
ATOM 2081 O O . PRO A 1 264 ? -7.128 -7.336 -8.157 1.00 92.06 264 PRO A O 1
ATOM 2084 N N . VAL A 1 265 ? -7.994 -7.324 -6.086 1.00 94.56 265 VAL A N 1
ATOM 2085 C CA . VAL A 1 265 ? -6.795 -7.858 -5.436 1.00 94.56 265 VAL A CA 1
ATOM 2086 C C . VAL A 1 265 ? -6.879 -9.380 -5.380 1.00 94.56 265 VAL A C 1
ATOM 2088 O O . VAL A 1 265 ? -7.814 -9.924 -4.800 1.00 94.56 265 VAL A O 1
ATOM 2091 N N . ALA A 1 266 ? -5.875 -10.062 -5.929 1.00 93.56 266 ALA A N 1
ATOM 2092 C CA . ALA A 1 266 ? -5.670 -11.497 -5.750 1.00 93.56 266 ALA A CA 1
ATOM 2093 C C . ALA A 1 266 ? -4.295 -11.764 -5.121 1.00 93.56 266 ALA A C 1
ATOM 2095 O O . ALA A 1 266 ? -3.351 -11.002 -5.322 1.00 93.56 266 ALA A O 1
ATOM 2096 N N . ALA A 1 267 ? -4.166 -12.849 -4.356 1.00 90.44 267 ALA A N 1
ATOM 2097 C CA . ALA A 1 267 ? -2.957 -13.136 -3.579 1.00 90.44 267 ALA A CA 1
ATOM 2098 C C . ALA A 1 267 ? -1.697 -13.340 -4.447 1.00 90.44 267 ALA A C 1
ATOM 2100 O O . ALA A 1 267 ? -0.577 -13.137 -3.991 1.00 90.44 267 ALA A O 1
ATOM 2101 N N . ASP A 1 268 ? -1.848 -13.766 -5.695 1.00 91.88 268 ASP A N 1
ATOM 2102 C CA . ASP A 1 268 ? -0.765 -13.972 -6.660 1.00 91.88 268 ASP A CA 1
ATOM 2103 C C . ASP A 1 268 ? -0.403 -12.709 -7.459 1.00 91.88 268 ASP A C 1
ATOM 2105 O O . ASP A 1 268 ? 0.622 -12.690 -8.143 1.00 91.88 268 ASP A O 1
ATOM 2109 N N . THR A 1 269 ? -1.183 -11.631 -7.328 1.00 93.50 269 THR A N 1
ATOM 2110 C CA . THR A 1 269 ? -0.985 -10.385 -8.078 1.00 93.50 269 THR A CA 1
ATOM 2111 C C . THR A 1 269 ? 0.387 -9.771 -7.791 1.00 93.50 269 THR A C 1
ATOM 2113 O O . THR A 1 269 ? 0.798 -9.642 -6.638 1.00 93.50 269 THR A O 1
ATOM 2116 N N . ILE A 1 270 ? 1.088 -9.341 -8.845 1.00 94.31 270 ILE A N 1
ATOM 2117 C CA . ILE A 1 270 ? 2.366 -8.633 -8.726 1.00 94.31 270 ILE A CA 1
ATOM 2118 C C . ILE A 1 270 ? 2.115 -7.178 -8.325 1.00 94.31 270 ILE A C 1
ATOM 2120 O O . ILE A 1 270 ? 1.440 -6.427 -9.039 1.00 94.31 270 ILE A O 1
ATOM 2124 N N . ALA A 1 271 ? 2.686 -6.765 -7.199 1.00 95.94 271 ALA A N 1
ATOM 2125 C CA . ALA A 1 271 ? 2.499 -5.441 -6.626 1.00 95.94 271 ALA A CA 1
ATOM 2126 C C . ALA A 1 271 ? 3.824 -4.860 -6.138 1.00 95.94 271 ALA A C 1
ATOM 2128 O O . ALA A 1 271 ? 4.757 -5.598 -5.828 1.00 95.94 271 ALA A O 1
ATOM 2129 N N . CYS A 1 272 ? 3.908 -3.530 -6.078 1.00 95.69 272 CYS A N 1
ATOM 2130 C CA . CYS A 1 272 ? 5.039 -2.868 -5.447 1.00 95.69 272 CYS A CA 1
ATOM 2131 C C . CYS A 1 272 ? 4.862 -2.765 -3.931 1.00 95.69 272 CYS A C 1
ATOM 2133 O O . CYS A 1 272 ? 3.735 -2.802 -3.428 1.00 95.69 272 CYS A O 1
ATOM 2135 N N . THR A 1 273 ? 5.960 -2.529 -3.209 1.00 94.25 273 THR A N 1
ATOM 2136 C CA . THR A 1 273 ? 5.953 -2.422 -1.742 1.00 94.25 273 THR A CA 1
ATOM 2137 C C . THR A 1 273 ? 4.966 -1.370 -1.242 1.00 94.25 273 THR A C 1
ATOM 2139 O O . THR A 1 273 ? 4.245 -1.619 -0.286 1.00 94.25 273 THR A O 1
ATOM 2142 N N . THR A 1 274 ? 4.852 -0.220 -1.912 1.00 94.44 274 THR A N 1
ATOM 2143 C CA . THR A 1 274 ? 3.899 0.831 -1.521 1.00 94.44 274 THR A CA 1
ATOM 2144 C C . THR A 1 274 ? 2.448 0.360 -1.618 1.00 94.44 274 THR A C 1
ATOM 2146 O O . THR A 1 274 ? 1.664 0.592 -0.700 1.00 94.44 274 THR A O 1
ATOM 2149 N N . CYS A 1 275 ? 2.073 -0.313 -2.709 1.00 96.00 275 CYS A N 1
ATOM 2150 C CA . CYS A 1 275 ? 0.724 -0.855 -2.863 1.00 96.00 275 CYS A CA 1
ATOM 2151 C C . CYS A 1 275 ? 0.465 -2.007 -1.888 1.00 96.00 275 CYS A C 1
ATOM 2153 O O . CYS A 1 275 ? -0.602 -2.039 -1.284 1.00 96.00 275 CYS A O 1
ATOM 2155 N N . ALA A 1 276 ? 1.436 -2.901 -1.683 1.00 96.19 276 ALA A N 1
ATOM 2156 C CA . ALA A 1 276 ? 1.331 -3.985 -0.709 1.00 96.19 276 ALA A CA 1
ATOM 2157 C C . ALA A 1 276 ? 1.126 -3.446 0.718 1.00 96.19 276 ALA A C 1
ATOM 2159 O O . ALA A 1 276 ? 0.223 -3.895 1.415 1.00 96.19 276 ALA A O 1
ATOM 2160 N N . THR A 1 277 ? 1.877 -2.417 1.127 1.00 95.81 277 THR A N 1
ATOM 2161 C CA . THR A 1 277 ? 1.690 -1.752 2.427 1.00 95.81 277 THR A CA 1
ATOM 2162 C C . THR A 1 277 ? 0.299 -1.136 2.559 1.00 95.81 277 THR A C 1
ATOM 2164 O O . THR A 1 277 ? -0.332 -1.290 3.599 1.00 95.81 277 THR A O 1
ATOM 2167 N N . ARG A 1 278 ? -0.218 -0.476 1.512 1.00 96.12 278 ARG A N 1
ATOM 2168 C CA . ARG A 1 278 ? -1.578 0.094 1.527 1.00 96.12 278 ARG A CA 1
ATOM 2169 C C . ARG A 1 278 ? -2.650 -0.985 1.674 1.00 96.12 278 ARG A C 1
ATOM 2171 O O . ARG A 1 278 ? -3.586 -0.801 2.442 1.00 96.12 278 ARG A O 1
ATOM 2178 N N . LEU A 1 279 ? -2.490 -2.115 0.986 1.00 96.81 279 LEU A N 1
ATOM 2179 C CA . LEU A 1 279 ? -3.364 -3.278 1.157 1.00 96.81 279 LEU A CA 1
ATOM 2180 C C . LEU A 1 279 ? -3.280 -3.836 2.576 1.00 96.81 279 LEU A C 1
ATOM 2182 O O . LEU A 1 279 ? -4.308 -4.152 3.168 1.00 96.81 279 LEU A O 1
ATOM 2186 N N . PHE A 1 280 ? -2.076 -3.916 3.144 1.00 96.94 280 PHE A N 1
ATOM 2187 C CA . PHE A 1 280 ? -1.907 -4.397 4.507 1.00 96.94 280 PHE A CA 1
ATOM 2188 C C . PHE A 1 280 ? -2.553 -3.465 5.539 1.00 96.94 280 PHE A C 1
ATOM 2190 O O . PHE A 1 280 ? -3.147 -3.957 6.492 1.00 96.94 280 PHE A O 1
ATOM 2197 N N . CYS A 1 281 ? -2.532 -2.142 5.336 1.00 96.56 281 CYS A N 1
ATOM 2198 C CA . CYS A 1 281 ? -3.276 -1.205 6.186 1.00 96.56 281 CYS A CA 1
ATOM 2199 C C . CYS A 1 281 ? -4.777 -1.530 6.232 1.00 96.56 281 CYS A C 1
ATOM 2201 O O . CYS A 1 281 ? -5.358 -1.551 7.317 1.00 96.56 281 CYS A O 1
ATOM 2203 N N . GLU A 1 282 ? -5.391 -1.819 5.081 1.00 96.50 282 GLU A N 1
ATOM 2204 C CA . GLU A 1 282 ? -6.811 -2.190 5.023 1.00 96.50 282 GLU A CA 1
ATOM 2205 C C . GLU A 1 282 ? -7.076 -3.581 5.612 1.00 96.50 282 GLU A C 1
ATOM 2207 O O . GLU A 1 282 ? -8.059 -3.768 6.32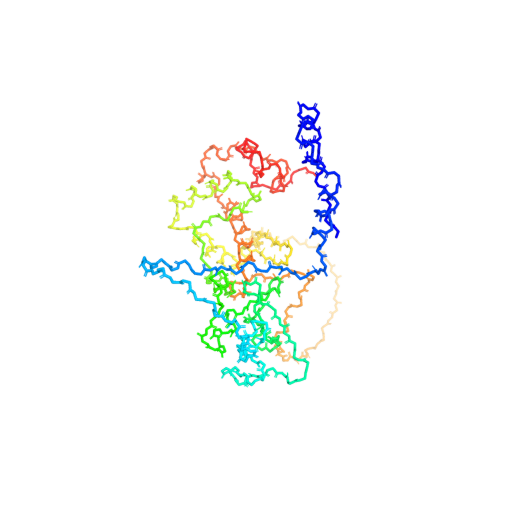5 1.00 96.50 282 GLU A O 1
ATOM 2212 N N . ILE A 1 283 ? -6.180 -4.550 5.394 1.00 96.69 283 ILE A N 1
ATOM 2213 C CA . ILE A 1 283 ? -6.277 -5.874 6.029 1.00 96.69 283 ILE A CA 1
ATOM 2214 C C . ILE A 1 283 ? -6.183 -5.758 7.553 1.00 96.69 283 ILE A C 1
ATOM 2216 O O . ILE A 1 283 ? -6.972 -6.389 8.247 1.00 96.69 283 ILE A O 1
ATOM 2220 N N . CYS A 1 284 ? -5.277 -4.937 8.088 1.00 96.12 284 CYS A N 1
ATOM 2221 C CA . CYS A 1 284 ? -5.193 -4.664 9.524 1.00 96.12 284 CYS A CA 1
ATOM 2222 C C . CYS A 1 284 ? -6.501 -4.078 10.067 1.00 96.12 284 CYS A C 1
ATOM 2224 O O . CYS A 1 284 ? -6.934 -4.466 11.152 1.00 96.12 284 CYS A O 1
ATOM 2226 N N . TYR A 1 285 ? -7.131 -3.167 9.318 1.00 96.25 285 TYR A N 1
ATOM 2227 C CA . TYR A 1 285 ? -8.412 -2.579 9.701 1.00 96.25 285 TYR A CA 1
ATOM 2228 C C . TYR A 1 285 ? -9.524 -3.634 9.745 1.00 96.25 285 TYR A C 1
ATOM 2230 O O . TYR A 1 285 ? -10.160 -3.794 10.783 1.00 96.25 285 TYR A O 1
ATOM 2238 N N . LEU A 1 286 ? -9.714 -4.393 8.659 1.00 95.88 286 LEU A N 1
ATOM 2239 C CA . LEU A 1 286 ? -10.732 -5.448 8.582 1.00 95.88 286 LEU A CA 1
ATOM 2240 C C . LEU A 1 286 ? -10.491 -6.549 9.621 1.00 95.88 286 LEU A C 1
ATOM 2242 O O . LEU A 1 286 ? -11.425 -7.007 10.272 1.00 95.88 286 LEU A O 1
ATOM 2246 N N . TYR A 1 287 ? -9.233 -6.941 9.828 1.00 95.00 287 TYR A N 1
ATOM 2247 C CA . TYR A 1 287 ? -8.880 -7.932 10.839 1.00 95.00 287 TYR A CA 1
ATOM 2248 C C . TYR A 1 287 ? -9.259 -7.441 12.235 1.00 95.00 287 TYR A C 1
ATOM 2250 O O . TYR A 1 287 ? -9.886 -8.176 12.989 1.00 95.00 287 TYR A O 1
ATOM 2258 N N . ARG A 1 288 ? -8.928 -6.185 12.568 1.00 94.81 288 ARG A N 1
ATOM 2259 C CA . ARG A 1 288 ? -9.284 -5.561 13.849 1.00 94.81 288 ARG A CA 1
ATOM 2260 C C . ARG A 1 288 ? -10.796 -5.423 14.035 1.00 94.81 288 ARG A C 1
ATOM 2262 O O . ARG A 1 288 ? -11.261 -5.502 15.172 1.00 94.81 288 ARG A O 1
ATOM 2269 N N . GLU A 1 289 ? -11.537 -5.200 12.956 1.00 94.06 289 GLU A N 1
ATOM 2270 C CA . GLU A 1 289 ? -13.001 -5.139 12.956 1.00 94.06 289 GLU A CA 1
ATOM 2271 C C . GLU A 1 289 ? -13.649 -6.516 13.195 1.00 94.06 289 GLU A C 1
ATOM 2273 O O . GLU A 1 289 ? -14.732 -6.587 13.770 1.00 94.06 289 GLU A O 1
ATOM 2278 N N . ASP A 1 290 ? -12.988 -7.603 12.792 1.00 93.56 290 ASP A N 1
ATOM 2279 C CA . ASP A 1 290 ? -13.480 -8.979 12.953 1.00 93.56 290 ASP A CA 1
ATOM 2280 C C . ASP A 1 290 ? -13.109 -9.627 14.295 1.00 93.56 290 ASP A C 1
ATOM 2282 O O . ASP A 1 290 ? -13.529 -10.752 14.570 1.00 93.56 290 ASP A O 1
ATOM 2286 N N . ILE A 1 291 ? -12.300 -8.961 15.123 1.00 91.81 291 ILE A N 1
ATOM 2287 C CA . ILE A 1 291 ? -11.990 -9.451 16.468 1.00 91.81 291 ILE A CA 1
ATOM 2288 C C . ILE A 1 291 ? -13.263 -9.405 17.318 1.00 91.81 291 ILE A C 1
ATOM 2290 O O . ILE A 1 291 ? -13.906 -8.360 17.422 1.00 91.81 291 ILE A O 1
ATOM 2294 N N . ASP A 1 292 ? -13.577 -10.525 17.973 1.00 91.06 292 ASP A N 1
ATOM 2295 C CA . ASP A 1 292 ? -14.657 -10.599 18.957 1.00 91.06 292 ASP A CA 1
ATOM 2296 C C . ASP A 1 292 ? -14.447 -9.535 20.058 1.00 91.06 292 ASP A C 1
ATOM 2298 O O . ASP A 1 292 ? -13.392 -9.530 20.704 1.00 91.06 292 ASP A O 1
ATOM 2302 N N . PRO A 1 293 ? -15.419 -8.635 20.307 1.00 89.00 293 PRO A N 1
ATOM 2303 C CA . PRO A 1 293 ? -15.336 -7.648 21.381 1.00 89.00 293 PRO A CA 1
ATOM 2304 C C . PRO A 1 293 ? -15.050 -8.237 22.769 1.00 89.00 293 PRO A C 1
ATOM 2306 O O . PRO A 1 293 ? -14.467 -7.547 23.608 1.00 89.00 293 PRO A O 1
ATOM 2309 N N . GLU A 1 294 ? -15.430 -9.493 23.028 1.00 90.25 294 GLU A N 1
ATOM 2310 C CA . GLU A 1 294 ? -15.130 -10.179 24.291 1.00 90.25 294 GLU A CA 1
ATOM 2311 C C . GLU A 1 294 ? -13.667 -10.622 24.407 1.00 90.25 294 GLU A C 1
ATOM 2313 O O . GLU A 1 294 ? -13.154 -10.765 25.515 1.00 90.25 294 GLU A O 1
ATOM 2318 N N . ALA A 1 295 ? -12.966 -10.760 23.281 1.00 89.00 295 ALA A N 1
ATOM 2319 C CA . ALA A 1 295 ? -11.533 -11.028 23.250 1.00 89.00 295 ALA A CA 1
ATOM 2320 C C . ALA A 1 295 ? -10.682 -9.754 23.429 1.00 89.00 295 ALA A C 1
ATOM 2322 O O . ALA A 1 295 ? -9.458 -9.842 23.505 1.00 89.00 295 ALA A O 1
ATOM 2323 N N . LEU A 1 296 ? -11.303 -8.569 23.484 1.00 90.06 296 LEU A N 1
ATOM 2324 C CA . LEU A 1 296 ? -10.618 -7.294 23.696 1.00 90.06 296 LEU A CA 1
ATOM 2325 C C . LEU A 1 296 ? -10.728 -6.834 25.158 1.00 90.06 296 LEU A C 1
ATOM 2327 O O . LEU A 1 296 ? -11.774 -7.010 25.790 1.00 90.06 296 LEU A O 1
ATOM 2331 N N . PRO A 1 297 ? -9.703 -6.147 25.698 1.00 91.50 297 PRO A N 1
ATOM 2332 C CA . PRO A 1 297 ? -9.774 -5.576 27.037 1.00 91.50 297 PRO A CA 1
ATOM 2333 C C . PRO A 1 297 ? -10.985 -4.651 27.218 1.00 91.50 297 PRO A C 1
ATOM 2335 O O . PRO A 1 297 ? -11.321 -3.857 26.334 1.00 91.50 297 PRO A O 1
ATOM 2338 N N . THR A 1 298 ? -11.591 -4.663 28.412 1.00 91.62 298 THR A N 1
ATOM 2339 C CA . THR A 1 298 ? -12.749 -3.807 28.739 1.00 91.62 298 THR A CA 1
ATOM 2340 C C . THR A 1 298 ? -12.492 -2.325 28.446 1.00 91.62 298 THR A C 1
ATOM 2342 O O . THR A 1 298 ? -13.379 -1.625 27.957 1.00 91.62 298 THR A O 1
ATOM 2345 N N . ALA A 1 299 ? -11.271 -1.844 28.695 1.00 90.62 299 ALA A N 1
ATOM 2346 C CA . ALA A 1 299 ? -10.858 -0.473 28.394 1.00 90.62 299 ALA A CA 1
ATOM 2347 C C . ALA A 1 299 ? -10.931 -0.119 26.895 1.00 90.62 299 ALA A C 1
ATOM 2349 O O . ALA A 1 299 ? -11.159 1.036 26.556 1.00 90.62 299 ALA A O 1
ATOM 2350 N N . VAL A 1 300 ? -10.768 -1.097 25.999 1.00 92.81 300 VAL A N 1
ATOM 2351 C CA . VAL A 1 300 ? -10.858 -0.895 24.547 1.00 92.81 300 VAL A CA 1
ATOM 2352 C C . VAL A 1 300 ? -12.314 -0.918 24.094 1.00 92.81 300 VAL A C 1
ATOM 2354 O O . VAL A 1 300 ? -12.755 0.010 23.421 1.00 92.81 300 VAL A O 1
ATOM 2357 N N . ARG A 1 301 ? -13.078 -1.946 24.487 1.00 92.62 301 ARG A N 1
ATOM 2358 C CA . ARG A 1 301 ? -14.468 -2.136 24.027 1.00 92.62 301 ARG A CA 1
ATOM 2359 C C . ARG A 1 301 ? -15.469 -1.139 24.619 1.00 92.62 301 ARG A C 1
ATOM 2361 O O . ARG A 1 301 ? -16.537 -0.947 24.057 1.00 92.62 301 ARG A O 1
ATOM 2368 N N . SER A 1 302 ? -15.148 -0.508 25.753 1.00 93.44 302 SER A N 1
ATOM 2369 C CA . SER A 1 302 ? -16.024 0.488 26.396 1.00 93.44 302 SER A CA 1
ATOM 2370 C C . SER A 1 302 ? -15.915 1.896 25.798 1.00 93.44 302 SER A C 1
ATOM 2372 O O . SER A 1 302 ? -16.696 2.777 26.166 1.00 93.44 302 SER A O 1
ATOM 2374 N N . ARG A 1 303 ? -14.962 2.133 24.885 1.00 95.19 303 ARG A N 1
ATOM 2375 C CA . ARG A 1 303 ? -14.778 3.435 24.231 1.00 95.19 303 ARG A CA 1
ATOM 2376 C C . ARG A 1 303 ? -15.980 3.724 23.324 1.00 95.19 303 ARG A C 1
ATOM 2378 O O . ARG A 1 303 ? -16.281 2.904 22.460 1.00 95.19 303 ARG A O 1
ATOM 2385 N N . PRO A 1 304 ? -16.659 4.875 23.470 1.00 95.94 304 PRO A N 1
ATOM 2386 C CA . PRO A 1 304 ? -17.756 5.227 22.581 1.00 95.94 304 PRO A CA 1
ATOM 2387 C C . PRO A 1 304 ? -17.242 5.518 21.167 1.00 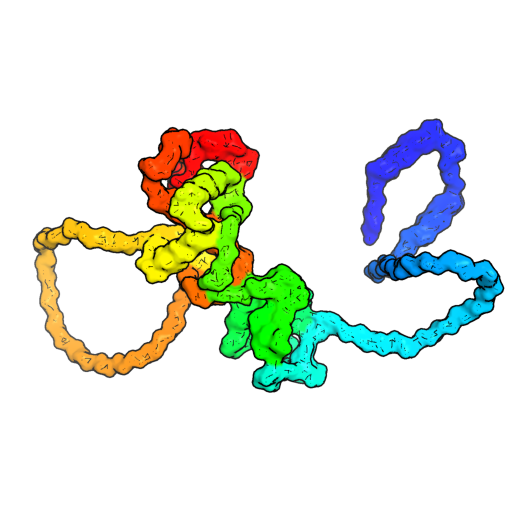95.94 304 PRO A C 1
ATOM 2389 O O . PRO A 1 304 ? -16.134 6.032 20.988 1.00 95.94 304 PRO A O 1
ATOM 2392 N N . ASP A 1 305 ? -18.073 5.240 20.167 1.00 96.06 305 ASP A N 1
ATOM 2393 C CA . ASP A 1 305 ? -17.737 5.477 18.766 1.00 96.06 305 ASP A CA 1
ATOM 2394 C C . ASP A 1 305 ? -17.533 6.962 18.454 1.00 96.06 305 ASP A C 1
ATOM 2396 O O . ASP A 1 305 ? -18.315 7.839 18.839 1.00 96.06 305 ASP A O 1
ATOM 2400 N N . CYS A 1 306 ? -16.475 7.250 17.698 1.00 96.31 306 CYS A N 1
ATOM 2401 C CA . CYS A 1 306 ? -16.274 8.557 17.103 1.00 96.31 306 CYS A CA 1
ATOM 2402 C C . CYS A 1 306 ? -17.333 8.804 16.024 1.00 96.31 306 CYS A C 1
ATOM 2404 O O . CYS A 1 306 ? -17.551 7.970 15.150 1.00 96.31 306 CYS A O 1
ATOM 2406 N N . TRP A 1 307 ? -17.937 9.994 16.004 1.00 94.62 307 TRP A N 1
ATOM 2407 C CA . TRP A 1 307 ? -18.950 10.333 14.994 1.00 94.62 307 TRP A CA 1
ATOM 2408 C C . TRP A 1 307 ? -18.440 10.258 13.551 1.00 94.62 307 TRP A C 1
ATOM 2410 O O . TRP A 1 307 ? -19.206 9.948 12.639 1.00 94.62 307 TRP A O 1
ATOM 2420 N N . TYR A 1 308 ? -17.149 10.525 13.351 1.00 94.94 308 TYR A N 1
ATOM 2421 C CA . TYR A 1 308 ? -16.491 10.430 12.048 1.00 94.94 308 TYR A CA 1
ATOM 2422 C C . TYR A 1 308 ? -15.943 9.023 11.753 1.00 94.94 308 TYR A C 1
ATOM 2424 O O . TYR A 1 308 ? -15.484 8.780 10.639 1.00 94.94 308 TYR A O 1
ATOM 2432 N N . GLY A 1 309 ? -15.990 8.107 12.728 1.00 94.50 309 GLY A N 1
ATOM 2433 C CA . GLY A 1 309 ? -15.511 6.731 12.609 1.00 94.50 309 GLY A CA 1
ATOM 2434 C C . GLY A 1 309 ? -14.107 6.639 12.013 1.00 94.50 309 GLY A C 1
ATOM 2435 O O . GLY A 1 309 ? -13.221 7.434 12.351 1.00 94.50 309 GLY A O 1
ATOM 2436 N N . ARG A 1 310 ? -13.932 5.715 11.061 1.00 92.94 310 ARG A N 1
ATOM 2437 C CA . ARG A 1 310 ? -12.666 5.515 10.333 1.00 92.94 310 ARG A CA 1
ATOM 2438 C C . ARG A 1 310 ? -12.148 6.751 9.600 1.00 92.94 310 ARG A C 1
ATOM 2440 O O . ARG A 1 310 ? -10.945 6.869 9.415 1.00 92.94 310 ARG A O 1
ATOM 2447 N N . GLU A 1 311 ? -13.024 7.680 9.218 1.00 92.62 311 GLU A N 1
ATOM 2448 C CA . GLU A 1 311 ? -12.677 8.892 8.459 1.00 92.62 311 GLU A CA 1
ATOM 2449 C C . GLU A 1 311 ? -12.262 10.071 9.357 1.00 92.62 311 GLU A C 1
ATOM 2451 O O . GLU A 1 311 ? -11.997 11.175 8.869 1.00 92.62 311 GLU A O 1
ATOM 2456 N N . CYS A 1 312 ? -12.217 9.882 10.681 1.00 95.44 312 CYS A N 1
ATOM 2457 C CA . CYS A 1 312 ? -11.882 10.952 11.610 1.00 95.44 312 CYS A CA 1
ATOM 2458 C C . CYS A 1 312 ? -10.461 11.477 11.374 1.00 95.44 312 CYS A C 1
ATOM 2460 O O . CYS A 1 312 ? -9.485 10.796 11.667 1.00 95.44 312 CYS A O 1
ATOM 2462 N N . ARG A 1 313 ? -10.313 12.729 10.931 1.00 94.75 313 ARG A N 1
ATOM 2463 C CA . ARG A 1 313 ? -8.986 13.348 10.744 1.00 94.75 313 ARG A CA 1
ATOM 2464 C C . ARG A 1 313 ? -8.286 13.691 12.060 1.00 94.75 313 ARG A C 1
ATOM 2466 O O . ARG A 1 313 ? -7.072 13.838 12.086 1.00 94.75 313 ARG A O 1
ATOM 2473 N N . THR A 1 314 ? -9.034 13.837 13.153 1.00 95.25 314 THR A N 1
ATOM 2474 C CA . THR A 1 314 ? -8.489 14.173 14.481 1.00 95.25 314 THR A CA 1
ATOM 2475 C C . THR A 1 314 ? -7.753 13.000 15.126 1.00 95.25 314 THR A C 1
ATOM 2477 O O . THR A 1 314 ? -6.905 13.215 15.990 1.00 95.25 314 THR A O 1
ATOM 2480 N N . GLN A 1 315 ? -8.031 11.768 14.688 1.00 95.00 315 GLN A N 1
ATOM 2481 C CA . GLN A 1 315 ? -7.428 10.564 15.259 1.00 95.00 315 GLN A CA 1
ATOM 2482 C C . GLN A 1 315 ? -5.907 10.472 15.035 1.00 95.00 315 GLN A C 1
ATOM 2484 O O . GLN A 1 315 ? -5.223 9.841 15.832 1.00 95.00 315 GLN A O 1
ATOM 2489 N N . SER A 1 316 ? -5.377 11.131 13.996 1.00 94.38 316 SER A N 1
ATOM 2490 C CA . SER A 1 316 ? -3.956 11.061 13.625 1.00 94.38 316 SER A CA 1
ATOM 2491 C C . SER A 1 316 ? -3.042 11.956 14.464 1.00 94.38 316 SER A C 1
ATOM 2493 O O . SER A 1 316 ? -1.874 11.642 14.662 1.00 94.38 316 SER A O 1
ATOM 2495 N N . HIS A 1 317 ? -3.548 13.090 14.957 1.00 92.62 317 HIS A N 1
ATOM 2496 C CA . HIS A 1 317 ? -2.721 14.125 15.596 1.00 92.62 317 HIS A CA 1
ATOM 2497 C C . HIS A 1 317 ? -3.168 14.492 17.015 1.00 92.62 317 HIS A C 1
ATOM 2499 O O . HIS A 1 317 ? -2.488 15.260 17.691 1.00 92.62 317 HIS A O 1
ATOM 2505 N N . ASN A 1 318 ? -4.288 13.947 17.499 1.00 95.88 318 ASN A N 1
ATOM 2506 C CA . ASN A 1 318 ? -4.733 14.129 18.876 1.00 95.88 318 ASN A CA 1
ATOM 2507 C C . ASN A 1 318 ? -4.823 12.776 19.590 1.00 95.88 318 ASN A C 1
ATOM 2509 O O . ASN A 1 318 ? -5.841 12.086 19.540 1.00 95.88 318 ASN A O 1
ATOM 2513 N N . VAL A 1 319 ? -3.750 12.431 20.301 1.00 94.00 319 VAL A N 1
ATOM 2514 C CA . VAL A 1 319 ? -3.628 11.160 21.031 1.00 94.00 319 VAL A CA 1
ATOM 2515 C C . VAL A 1 319 ? -4.738 10.991 22.072 1.00 94.00 319 VAL A C 1
ATOM 2517 O O . VAL A 1 319 ? -5.292 9.905 22.194 1.00 94.00 319 VAL A O 1
ATOM 2520 N N . MET A 1 320 ? -5.135 12.059 22.772 1.00 95.56 320 MET A N 1
ATOM 2521 C CA . MET A 1 320 ? -6.223 11.996 23.758 1.00 95.56 320 MET A CA 1
ATOM 2522 C C . MET A 1 320 ? -7.579 11.700 23.102 1.00 95.56 320 MET A C 1
ATOM 2524 O O . MET A 1 320 ? -8.398 10.972 23.660 1.00 95.56 320 MET A O 1
ATOM 2528 N N . HIS A 1 321 ? -7.829 12.243 21.905 1.00 95.88 321 HIS A N 1
ATOM 2529 C CA . HIS A 1 321 ? -9.020 11.915 21.119 1.00 95.88 321 HIS A CA 1
ATOM 2530 C C . HIS A 1 321 ? -9.002 10.448 20.680 1.00 95.88 321 HIS A C 1
ATOM 2532 O O . HIS A 1 321 ? -10.007 9.760 20.851 1.00 95.88 321 HIS A O 1
ATOM 2538 N N . ALA A 1 322 ? -7.865 9.984 20.152 1.00 95.69 322 ALA A N 1
ATOM 2539 C CA . ALA A 1 322 ? -7.664 8.600 19.743 1.00 95.69 322 ALA A CA 1
ATOM 2540 C C . ALA A 1 322 ? -7.868 7.626 20.912 1.00 95.69 322 ALA A C 1
ATOM 2542 O O . ALA A 1 322 ? -8.590 6.656 20.767 1.00 95.69 322 ALA A O 1
ATOM 2543 N N . GLN A 1 323 ? -7.333 7.917 22.099 1.00 95.31 323 GLN A N 1
ATOM 2544 C CA . GLN A 1 323 ? -7.511 7.075 23.288 1.00 95.31 323 GLN A CA 1
ATOM 2545 C C . GLN A 1 323 ? -8.960 7.028 23.782 1.00 95.31 323 GLN A C 1
ATOM 2547 O O . GLN A 1 323 ? -9.436 5.988 24.228 1.00 95.31 323 GLN A O 1
ATOM 2552 N N . ARG A 1 324 ? -9.692 8.144 23.704 1.00 96.19 324 ARG A N 1
ATOM 2553 C CA . ARG A 1 324 ? -11.035 8.241 24.291 1.00 96.19 324 ARG A CA 1
ATOM 2554 C C . ARG A 1 324 ? -12.145 7.653 23.419 1.00 96.19 324 ARG A C 1
ATOM 2556 O O . ARG A 1 324 ? -13.138 7.193 23.971 1.00 96.19 324 ARG A O 1
ATOM 2563 N N . LEU A 1 325 ? -12.024 7.723 22.094 1.00 96.56 325 LEU A N 1
ATOM 2564 C CA . LEU A 1 325 ? -13.090 7.338 21.159 1.00 96.56 325 LEU A CA 1
ATOM 2565 C C . LEU A 1 325 ? -12.651 6.182 20.274 1.00 96.56 325 LEU A C 1
ATOM 2567 O O . LEU A 1 325 ? -11.514 6.202 19.823 1.00 96.56 325 LEU A O 1
ATOM 2571 N N . ASN A 1 326 ? -13.546 5.237 19.988 1.00 95.94 326 ASN A N 1
ATOM 2572 C CA . ASN A 1 326 ? -13.317 4.175 19.010 1.00 95.94 326 ASN A CA 1
ATOM 2573 C C . ASN A 1 326 ? -13.363 4.737 17.575 1.00 95.94 326 ASN A C 1
ATOM 2575 O O . ASN A 1 326 ? -14.259 5.517 17.242 1.00 95.94 326 ASN A O 1
ATOM 2579 N N . HIS A 1 327 ? -12.416 4.328 16.725 1.00 96.25 327 HIS A N 1
ATOM 2580 C CA . HIS A 1 327 ? -12.361 4.683 15.293 1.00 96.25 327 HIS A CA 1
ATOM 2581 C C . HIS A 1 327 ? -12.501 3.468 14.366 1.00 96.25 327 HIS A C 1
ATOM 2583 O O . HIS A 1 327 ? -12.592 3.620 13.143 1.00 96.25 327 HIS A O 1
ATOM 2589 N N . VAL A 1 328 ? -12.566 2.259 14.928 1.00 95.19 328 VAL A N 1
ATOM 2590 C CA . VAL A 1 328 ? -12.927 1.034 14.205 1.00 95.19 328 VAL A CA 1
ATOM 2591 C C . VAL A 1 328 ? -14.454 0.914 14.212 1.00 95.19 328 VAL A C 1
ATOM 2593 O O . VAL A 1 328 ? -15.035 0.062 14.878 1.00 95.19 328 VAL A O 1
ATOM 2596 N N . CYS A 1 329 ? -15.106 1.873 13.554 1.00 92.88 329 CYS A N 1
ATOM 2597 C CA . CYS A 1 329 ? -16.557 1.989 13.445 1.00 92.88 329 CYS A CA 1
ATOM 2598 C C . CYS A 1 329 ? -16.952 2.821 12.206 1.00 92.88 329 CYS A C 1
ATOM 2600 O O . CYS A 1 329 ? -16.148 3.627 11.705 1.00 92.88 329 CYS A O 1
ATOM 2602 N N . PRO A 1 330 ? -18.180 2.640 11.683 1.00 88.44 330 PRO A N 1
ATOM 2603 C CA . PRO A 1 330 ? -18.688 3.436 10.574 1.00 88.44 330 PRO A CA 1
ATOM 2604 C C . PRO A 1 330 ? -18.950 4.891 10.990 1.00 88.44 330 PRO A C 1
ATOM 2606 O O . PRO A 1 330 ? -19.220 5.202 12.149 1.00 88.44 330 PRO A O 1
ATOM 2609 N N . ARG A 1 331 ? -18.909 5.804 10.016 1.00 90.12 331 ARG A N 1
ATOM 2610 C CA . ARG A 1 331 ? -19.283 7.209 10.217 1.00 90.12 331 ARG A CA 1
ATOM 2611 C C . ARG A 1 331 ? -20.784 7.322 10.498 1.00 90.12 331 ARG A C 1
ATOM 2613 O O . ARG A 1 331 ? -21.596 6.771 9.764 1.00 90.12 331 ARG A O 1
ATOM 2620 N N . THR A 1 332 ? -21.148 8.074 11.535 1.00 87.56 332 THR A N 1
ATOM 2621 C CA . THR A 1 332 ? -22.544 8.236 11.986 1.00 87.56 332 THR A CA 1
ATOM 2622 C C . THR A 1 332 ? -23.101 9.648 11.783 1.00 87.56 332 THR A C 1
ATOM 2624 O O . THR A 1 332 ? -24.315 9.832 11.833 1.00 87.56 332 THR A O 1
ATOM 2627 N N . ARG A 1 333 ? -22.255 10.656 11.515 1.00 74.69 333 ARG A N 1
ATOM 2628 C CA . ARG A 1 333 ? -22.683 12.019 11.139 1.00 74.69 333 ARG A CA 1
ATOM 2629 C C . ARG A 1 333 ? -22.053 12.462 9.820 1.00 74.69 333 ARG A C 1
ATOM 2631 O O . ARG A 1 333 ? -20.837 12.359 9.669 1.00 74.69 333 ARG A O 1
ATOM 2638 N N . PHE A 1 334 ? -22.879 12.964 8.899 1.00 64.81 334 PHE A N 1
ATOM 2639 C CA . PHE A 1 334 ? -22.469 13.538 7.613 1.00 64.81 334 PHE A CA 1
ATOM 2640 C C . PHE A 1 334 ? -22.099 15.009 7.769 1.00 64.81 334 PHE A C 1
ATOM 2642 O O . PHE A 1 334 ? -22.873 15.753 8.406 1.00 64.81 334 PHE A O 1
#

Secondary structure (DSSP, 8-state):
-PPP-HHHHHHHHHHHHH-GGGPPPHHHHHHHHHHT-----S-----------------------------------TTS-TTSTT---TTS----SSS--EEE-TTT--EEE---STTGGGTB-TTT--B-SHHHHHHHHS---SSGGGTTSEEEGGG---SS--TTGGGG-HHHHHHHHHHHHHH-S-THHHHHHHHHHHHTTSEEEEE-SS-EEEEE---------PPPP--------------------------TT-EEP-TT-EEEHHHHHHHHHHHHHHHHH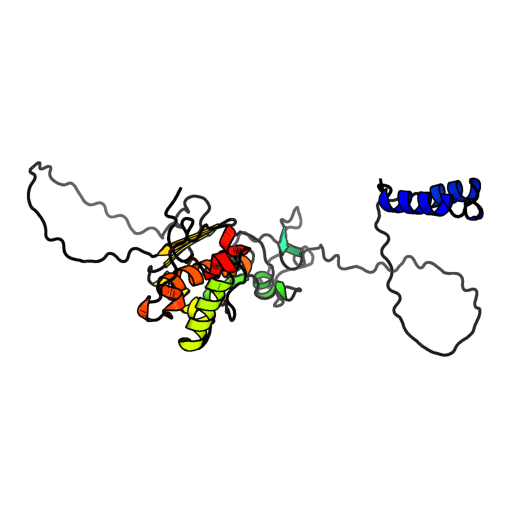SS-GGGS-HHHHTSPBPTTGGG-GGGGT-HHHHHHSB-SS-----

Radius of gyration: 32.52 Å; chains: 1; bounding box: 110×77×63 Å

pLDDT: mean 77.41, std 21.09, range [27.52, 96.94]